Protein AF-A0A8T9C6F2-F1 (afdb_monomer_lite)

Secondary structure (DSSP, 8-state):
-------PPPPP-----HHHHHHHHHHHHHHHH--HHHHHHHIIIIITT-HHHHHHSPPHHHHHHHH--TTS--HHHHHHHHHHHHHHHHHHHHHHHHHHHHHHS-----------GGG-HHHHHHHHHHHHHHHHHHHHHHHHHHHHHHHSGGGHHHHHH-HHHHHHHHSTTHHHHHHHGGGGGGGGS-S-HHHHHHHHHHHHHHHHHHHHHHHHTTSSSPPTTSSSPPPTT-SGGGHHHHHHHHHHHHHHH-GGGS-HHHHHHHHHH-TTTSPPPPTTS-TTS----HHHHHHHHHHHHHTT--

Organism: NCBI:txid602035

InterPro domains:
  IPR026749 Transmembrane protein 135 [PTHR12459] (33-304)

Radius of gyration: 32.53 Å; chains: 1; bounding box: 60×69×130 Å

Sequence (306 aa):
MASTSDEGPKPPRDRISAKSTADPILRNALRYTISAKEYETLHKYIISRSKVLKRSAPTVSKVEKLVEKPGRDDYNASAVRASLRVFLATGAGLKAWGAISERFLGRDRVRGKRIPLWKSPNLRLSLSLSTILLLHRILFRFFTRLRAHLLTPEARPFRQRNKRTSKTLTSSLAPAVGASLAGFMLAVYPSDQLRVTISIYALSRAAEFAYNHAEDEGWIWGKEGSRWERPWWWGSWLLYPLTCGQLLHAFVFDRDCFPTTYGNFILKNSPEYIQHRPRDYPSTLSWPSTNEIVDNLAEMARLNYP

Foldseek 3Di:
DDDDDDDDDDPDDPDCDPVNVVCVVVLVCCLQAHDLVRVVVCCVPPCVPDPVSVVVDDDSVVNCCSNDDPPDDSQLSVLSNVLVCQLVVQLVVVVVVVVVCVVPVVPDPPVDDPDPPLPDLSNLVSNLVSQLSSQLSVQLVVLVVVLVVCPDPVVVVVCVVCVPVSVLSNDPCNSVVRSCVSNCSLPSRDPDPVSVVVVVVVVVVVVVVVVVVCVVVCNVAHDPVDPGHDDPPDDPVVVVVVVVVVQLCCVQPPVVPHDPVVVCVVLVVPCVVQPDDDPPDDPPDDDDDSSNVSPVVSVCVVVVPD

pLDDT: mean 82.1, std 13.39, range [38.53, 94.69]

Structure (mmCIF, N/CA/C/O backbone):
data_AF-A0A8T9C6F2-F1
#
_entry.id   AF-A0A8T9C6F2-F1
#
loop_
_atom_site.group_PDB
_atom_site.id
_atom_site.type_symbol
_atom_site.label_atom_id
_atom_site.label_alt_id
_atom_site.label_comp_id
_atom_site.label_asym_id
_atom_site.label_entity_id
_atom_site.label_seq_id
_atom_site.pdbx_PDB_ins_code
_atom_site.Cartn_x
_atom_site.Cartn_y
_atom_site.Cartn_z
_atom_site.occupancy
_atom_site.B_iso_or_equiv
_atom_site.auth_seq_id
_atom_site.auth_comp_id
_atom_site.auth_asym_id
_atom_site.auth_atom_id
_atom_site.pdbx_PDB_model_num
ATOM 1 N N . MET A 1 1 ? 17.007 -26.418 -81.604 1.00 43.28 1 MET A N 1
ATOM 2 C CA . MET A 1 1 ? 17.510 -26.792 -80.266 1.00 43.28 1 MET A CA 1
ATOM 3 C C . MET A 1 1 ? 16.580 -26.175 -79.239 1.00 43.28 1 MET A C 1
ATOM 5 O O . MET A 1 1 ? 16.535 -24.959 -79.141 1.00 43.28 1 MET A O 1
ATOM 9 N N . ALA A 1 2 ? 15.756 -26.998 -78.592 1.00 41.53 2 ALA A N 1
ATOM 10 C CA . ALA A 1 2 ? 14.803 -26.567 -77.575 1.00 41.53 2 ALA A CA 1
ATOM 11 C C . ALA A 1 2 ? 15.499 -26.561 -76.207 1.00 41.53 2 ALA A C 1
ATOM 13 O O . ALA A 1 2 ? 16.023 -27.594 -75.794 1.00 41.53 2 ALA A O 1
ATOM 14 N N . SER A 1 3 ? 15.533 -25.416 -75.526 1.00 38.53 3 SER A N 1
ATOM 15 C CA . SER A 1 3 ? 16.009 -25.301 -74.146 1.00 38.53 3 SER A CA 1
ATOM 16 C C . SER A 1 3 ? 14.823 -25.421 -73.192 1.00 38.53 3 SER A C 1
ATOM 18 O O . SER A 1 3 ? 13.990 -24.525 -73.073 1.00 38.53 3 SER A O 1
ATOM 20 N N . THR A 1 4 ? 14.733 -26.576 -72.542 1.00 41.47 4 THR A N 1
ATOM 21 C CA . THR A 1 4 ? 13.766 -26.886 -71.491 1.00 41.47 4 THR A CA 1
ATOM 22 C C . THR A 1 4 ? 14.077 -26.111 -70.213 1.00 41.47 4 THR A C 1
ATOM 24 O O . THR A 1 4 ? 15.201 -26.109 -69.718 1.00 41.47 4 THR A O 1
ATOM 27 N N . SER A 1 5 ? 13.035 -25.468 -69.702 1.00 44.97 5 SER A N 1
ATOM 28 C CA . SER A 1 5 ? 12.890 -24.833 -68.397 1.00 44.97 5 SER A CA 1
ATOM 29 C C . SER A 1 5 ? 13.102 -25.806 -67.234 1.00 44.97 5 SER A C 1
ATOM 31 O O . SER A 1 5 ? 12.448 -26.848 -67.204 1.00 44.97 5 SER A O 1
ATOM 33 N N . ASP A 1 6 ? 13.916 -25.421 -66.249 1.00 39.16 6 ASP A N 1
ATOM 34 C CA . ASP A 1 6 ? 14.026 -26.109 -64.957 1.00 39.16 6 ASP A CA 1
ATOM 35 C C . ASP A 1 6 ? 13.564 -25.153 -63.840 1.00 39.16 6 ASP A C 1
ATOM 37 O O . ASP A 1 6 ? 14.308 -24.297 -63.357 1.00 39.16 6 ASP A O 1
ATOM 41 N N . GLU A 1 7 ? 12.271 -25.218 -63.505 1.00 42.06 7 GLU A N 1
ATOM 42 C CA . GLU A 1 7 ? 11.674 -24.505 -62.370 1.00 42.06 7 GLU A CA 1
ATOM 43 C C . GLU A 1 7 ? 11.785 -25.426 -61.140 1.00 42.06 7 GLU A C 1
ATOM 45 O O . GLU A 1 7 ? 11.041 -26.396 -60.996 1.00 42.06 7 GLU A O 1
ATOM 50 N N . GLY A 1 8 ? 12.745 -25.139 -60.256 1.00 49.69 8 GLY A N 1
ATOM 51 C CA . GLY A 1 8 ? 12.947 -25.886 -59.011 1.00 49.69 8 GLY A CA 1
ATOM 52 C C . GLY A 1 8 ? 11.720 -25.862 -58.075 1.00 49.69 8 GLY A C 1
ATOM 53 O O . GLY A 1 8 ? 10.884 -24.953 -58.142 1.00 49.69 8 GLY A O 1
ATOM 54 N N . PRO A 1 9 ? 11.586 -26.849 -57.168 1.00 43.88 9 PRO A N 1
ATOM 55 C CA . PRO A 1 9 ? 10.359 -27.074 -56.416 1.00 43.88 9 PRO A CA 1
ATOM 56 C C . PRO A 1 9 ? 10.107 -25.949 -55.403 1.00 43.88 9 PRO A C 1
ATOM 58 O O . PRO A 1 9 ? 10.894 -25.712 -54.485 1.00 43.88 9 PRO A O 1
ATOM 61 N N . LYS A 1 10 ? 8.966 -25.264 -55.551 1.00 47.62 10 LYS A N 1
ATOM 62 C CA . LYS A 1 10 ? 8.472 -24.267 -54.589 1.00 47.62 10 LYS A CA 1
ATOM 63 C C . LYS A 1 10 ? 8.234 -24.935 -53.221 1.00 47.62 10 LYS A C 1
ATOM 65 O O . LYS A 1 10 ? 7.652 -26.021 -53.179 1.00 47.62 10 LYS A O 1
ATOM 70 N N . PRO A 1 11 ? 8.632 -24.301 -52.100 1.00 45.44 11 PRO A N 1
ATOM 71 C CA . PRO A 1 11 ? 8.442 -24.872 -50.771 1.00 45.44 11 PRO A CA 1
ATOM 72 C C . PRO A 1 11 ? 6.946 -25.061 -50.475 1.00 45.44 11 PRO A C 1
ATOM 74 O O . PRO A 1 11 ? 6.121 -24.255 -50.927 1.00 45.44 11 PRO A O 1
ATOM 77 N N . PRO A 1 12 ? 6.566 -26.107 -49.720 1.00 42.59 12 PRO A N 1
ATOM 78 C CA . PRO A 1 12 ? 5.167 -26.389 -49.456 1.00 42.59 12 PRO A CA 1
ATOM 79 C C . PRO A 1 12 ? 4.569 -25.238 -48.645 1.00 42.59 12 PRO A C 1
ATOM 81 O O . PRO A 1 12 ? 5.034 -24.897 -47.561 1.00 42.59 12 PRO A O 1
ATOM 84 N N . ARG A 1 13 ? 3.518 -24.620 -49.191 1.00 45.78 13 ARG A N 1
ATOM 85 C CA . ARG A 1 13 ? 2.668 -23.687 -48.451 1.00 45.78 13 ARG A CA 1
ATOM 86 C C . ARG A 1 13 ? 1.969 -24.472 -47.344 1.00 45.78 13 ARG A C 1
ATOM 88 O O . ARG A 1 13 ? 1.088 -25.281 -47.638 1.00 45.78 13 ARG A O 1
ATOM 95 N N . ASP A 1 14 ? 2.361 -24.223 -46.097 1.00 41.00 14 ASP A N 1
ATOM 96 C CA . ASP A 1 14 ? 1.706 -24.765 -44.907 1.00 41.00 14 ASP A CA 1
ATOM 97 C C . ASP A 1 14 ? 0.200 -24.480 -44.963 1.00 41.00 14 ASP A C 1
ATOM 99 O O . ASP A 1 14 ? -0.266 -23.349 -44.799 1.00 41.00 14 ASP A O 1
ATOM 103 N N . ARG A 1 15 ? -0.586 -25.527 -45.224 1.00 41.97 15 ARG A N 1
ATOM 104 C CA . ARG A 1 15 ? -2.044 -25.476 -45.138 1.00 41.97 15 ARG A CA 1
ATOM 105 C C . ARG A 1 15 ? -2.414 -25.378 -43.661 1.00 41.97 15 ARG A C 1
ATOM 107 O O . ARG A 1 15 ? -2.224 -26.323 -42.897 1.00 41.97 15 ARG A O 1
ATOM 114 N N . ILE A 1 16 ? -2.951 -24.229 -43.262 1.00 41.25 16 ILE A N 1
ATOM 115 C CA . ILE A 1 16 ? -3.435 -23.964 -41.904 1.00 41.25 16 ILE A CA 1
ATOM 116 C C . ILE A 1 16 ? -4.612 -24.912 -41.613 1.00 41.25 16 ILE A C 1
ATOM 118 O O . ILE A 1 16 ? -5.740 -24.687 -42.040 1.00 41.25 16 ILE A O 1
ATOM 122 N N . SER A 1 17 ? -4.336 -26.014 -40.914 1.00 40.75 17 SER A N 1
ATOM 123 C CA . SER A 1 17 ? -5.341 -26.956 -40.400 1.00 40.75 17 SER A CA 1
ATOM 124 C C . SER A 1 17 ? -6.066 -26.356 -39.187 1.00 40.75 17 SER A C 1
ATOM 126 O O . SER A 1 17 ? -5.452 -25.640 -38.406 1.00 40.75 17 SER A O 1
ATOM 128 N N . ALA A 1 18 ? -7.331 -26.695 -38.926 1.00 43.69 18 ALA A N 1
ATOM 129 C CA . ALA A 1 18 ? -8.055 -26.267 -37.715 1.00 43.69 18 ALA A CA 1
ATOM 130 C C . ALA A 1 18 ? -7.375 -26.696 -36.386 1.00 43.69 18 ALA A C 1
ATOM 132 O O . ALA A 1 18 ? -7.638 -26.140 -35.322 1.00 43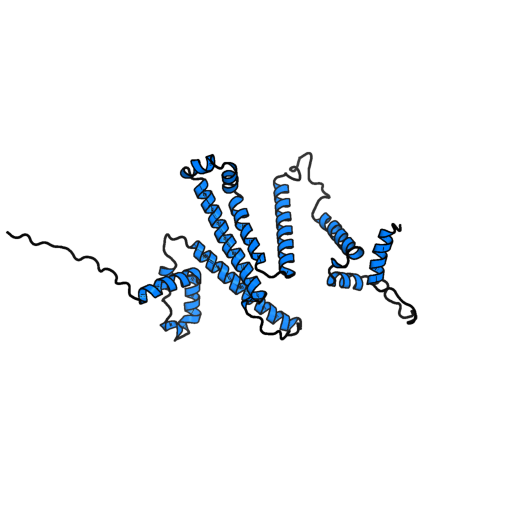.69 18 ALA A O 1
ATOM 133 N N . LYS A 1 19 ? -6.428 -27.646 -36.432 1.00 48.16 19 LYS A N 1
ATOM 134 C CA . LYS A 1 19 ? -5.538 -27.983 -35.303 1.00 48.16 19 LYS A CA 1
ATOM 135 C C . LYS A 1 19 ? -4.471 -26.900 -35.047 1.00 48.16 19 LYS A C 1
ATOM 137 O O . LYS A 1 19 ? -4.025 -26.726 -33.917 1.00 48.16 19 LYS A O 1
ATOM 142 N N . SER A 1 20 ? -4.100 -26.155 -36.089 1.00 51.66 20 SER A N 1
ATOM 143 C CA . SER A 1 20 ? -3.184 -25.009 -36.070 1.00 51.66 20 SER A CA 1
ATOM 144 C C . SER A 1 20 ? -3.828 -23.745 -35.497 1.00 51.66 20 SER A C 1
ATOM 146 O O . SER A 1 20 ? -3.094 -22.920 -34.975 1.00 51.66 20 SER A O 1
ATOM 148 N N . THR A 1 21 ? -5.161 -23.595 -35.504 1.00 46.16 21 THR A N 1
ATOM 149 C CA . THR A 1 21 ? -5.866 -22.450 -34.880 1.00 46.16 21 THR A CA 1
ATOM 150 C C . THR A 1 21 ? -6.145 -22.632 -33.384 1.00 46.16 21 THR A C 1
ATOM 152 O O . THR A 1 21 ? -6.229 -21.641 -32.659 1.00 46.16 21 THR A O 1
ATOM 155 N N . ALA A 1 22 ? -6.183 -23.871 -32.879 1.00 52.75 22 ALA A N 1
ATOM 156 C CA . ALA A 1 22 ? -6.179 -24.148 -31.437 1.00 52.75 22 ALA A CA 1
ATOM 157 C C . ALA A 1 22 ? -4.804 -23.873 -30.788 1.00 52.75 22 ALA A C 1
ATOM 159 O O . ALA A 1 22 ? -4.732 -23.457 -29.631 1.00 52.75 22 ALA A O 1
ATOM 160 N N . ASP A 1 23 ? -3.715 -24.043 -31.546 1.00 67.12 23 ASP A N 1
ATOM 161 C CA . ASP A 1 23 ? -2.338 -23.826 -31.085 1.00 67.12 23 ASP A CA 1
ATOM 162 C C . ASP A 1 23 ? -2.031 -22.362 -30.674 1.00 67.12 23 ASP A C 1
ATOM 164 O O . ASP A 1 23 ? -1.428 -22.180 -29.623 1.00 67.12 23 ASP A O 1
ATOM 168 N N . PRO A 1 24 ? -2.457 -21.282 -31.374 1.00 75.81 24 PRO A N 1
ATOM 169 C CA . PRO A 1 24 ? -2.182 -19.901 -30.967 1.00 75.81 24 PRO A CA 1
ATOM 170 C C . PRO A 1 24 ? -2.956 -19.477 -29.720 1.00 75.81 24 PRO A C 1
ATOM 172 O O . PRO A 1 24 ? -2.406 -18.746 -28.895 1.00 75.81 24 PRO A O 1
ATOM 175 N N . ILE A 1 25 ? -4.202 -19.930 -29.554 1.00 77.88 25 ILE A N 1
ATOM 176 C CA . ILE A 1 25 ? -5.000 -19.628 -28.358 1.00 77.88 25 ILE A CA 1
ATOM 177 C C . ILE A 1 25 ? -4.412 -20.369 -27.159 1.00 77.88 25 ILE A C 1
ATOM 179 O O . ILE A 1 25 ? -4.139 -19.741 -26.140 1.00 77.88 25 ILE A O 1
ATOM 183 N N . LEU A 1 26 ? -4.136 -21.670 -27.300 1.00 76.69 26 LEU A N 1
ATOM 184 C CA . LEU A 1 26 ? -3.488 -22.474 -26.264 1.00 76.69 26 LEU A CA 1
ATOM 185 C C . LEU A 1 26 ? -2.102 -21.920 -25.913 1.00 76.69 26 LEU A C 1
ATOM 187 O O . LEU A 1 26 ? -1.761 -21.797 -24.740 1.00 76.69 26 LEU A O 1
ATOM 191 N N . ARG A 1 27 ? -1.320 -21.523 -26.917 1.00 74.88 27 ARG A N 1
ATOM 192 C CA . ARG A 1 27 ? -0.013 -20.886 -26.742 1.00 74.88 27 ARG A CA 1
ATOM 193 C C . ARG A 1 27 ? -0.115 -19.585 -25.963 1.00 74.88 27 ARG A C 1
ATOM 195 O O . ARG A 1 27 ? 0.670 -19.370 -25.043 1.00 74.88 27 ARG A O 1
ATOM 202 N N . ASN A 1 28 ? -1.041 -18.705 -26.338 1.00 81.50 28 ASN A N 1
ATOM 203 C CA . ASN A 1 28 ? -1.231 -17.442 -25.636 1.00 81.50 28 ASN A CA 1
ATOM 204 C C . ASN A 1 28 ? -1.711 -17.701 -24.206 1.00 81.50 28 ASN A C 1
ATOM 206 O O . ASN A 1 28 ? -1.135 -17.143 -23.278 1.00 81.50 28 ASN A O 1
ATOM 210 N N . ALA A 1 29 ? -2.680 -18.597 -24.016 1.00 81.12 29 ALA A N 1
ATOM 211 C CA . ALA A 1 29 ? -3.153 -18.992 -22.697 1.00 81.12 29 ALA A CA 1
ATOM 212 C C . ALA A 1 29 ? -1.990 -19.470 -21.819 1.00 81.12 29 ALA A C 1
ATOM 214 O O . ALA A 1 29 ? -1.718 -18.849 -20.798 1.00 81.12 29 ALA A O 1
ATOM 215 N N . LEU A 1 30 ? -1.223 -20.468 -22.271 1.00 79.75 30 LEU A N 1
ATOM 216 C CA . LEU A 1 30 ? -0.068 -20.992 -21.538 1.00 79.75 30 LEU A CA 1
ATOM 217 C C . LEU A 1 30 ? 0.954 -19.899 -21.218 1.00 79.75 30 LEU A C 1
ATOM 219 O O . LEU A 1 30 ? 1.390 -19.799 -20.075 1.00 79.75 30 LEU A O 1
ATOM 223 N N . ARG A 1 31 ? 1.277 -19.029 -22.181 1.00 80.19 31 ARG A N 1
ATOM 224 C CA . ARG A 1 31 ? 2.230 -17.927 -21.985 1.00 80.19 31 ARG A CA 1
ATOM 225 C C . ARG A 1 31 ? 1.785 -16.943 -20.898 1.00 80.19 31 ARG A C 1
ATOM 227 O O . ARG A 1 31 ? 2.625 -16.441 -20.149 1.00 80.19 31 ARG A O 1
ATOM 234 N N . TYR A 1 32 ? 0.489 -16.643 -20.823 1.00 83.69 32 TYR A N 1
ATOM 235 C CA . TYR A 1 32 ? -0.058 -15.677 -19.868 1.00 83.69 32 TYR A CA 1
ATOM 236 C C . TYR A 1 32 ? -0.435 -16.295 -18.516 1.00 83.69 32 TYR A C 1
ATOM 238 O O . TYR A 1 32 ? -0.464 -15.566 -17.526 1.00 83.69 32 TYR A O 1
ATOM 246 N N . THR A 1 33 ? -0.674 -17.606 -18.430 1.00 83.31 33 THR A N 1
ATOM 247 C CA . THR A 1 33 ? -1.108 -18.255 -17.183 1.00 83.31 33 THR A CA 1
ATOM 248 C C . THR A 1 33 ? 0.011 -18.969 -16.431 1.00 83.31 33 THR A C 1
ATOM 250 O O . THR A 1 33 ? 0.003 -18.942 -15.204 1.00 83.31 33 THR A O 1
ATOM 253 N N . ILE A 1 34 ? 0.960 -19.617 -17.119 1.00 82.56 34 ILE A N 1
ATOM 254 C CA . ILE A 1 34 ? 1.917 -20.555 -16.502 1.00 82.56 34 ILE A CA 1
ATOM 255 C C . ILE A 1 34 ? 3.343 -20.300 -17.016 1.00 82.56 34 ILE A C 1
ATOM 257 O O . ILE A 1 34 ? 3.574 -20.067 -18.198 1.00 82.56 34 ILE A O 1
ATOM 261 N N . SER A 1 35 ? 4.334 -20.320 -16.122 1.00 82.75 35 SER A N 1
ATOM 262 C CA . SER A 1 35 ? 5.753 -20.287 -16.504 1.00 82.75 35 SER A CA 1
ATOM 263 C C . SER A 1 35 ? 6.249 -21.649 -16.997 1.00 82.75 35 SER A C 1
ATOM 265 O O . SER A 1 35 ? 5.774 -22.671 -16.518 1.00 82.75 35 SER A O 1
ATOM 267 N N . ALA A 1 36 ? 7.268 -21.691 -17.864 1.00 80.69 36 ALA A N 1
ATOM 268 C CA . ALA A 1 36 ? 7.854 -22.952 -18.342 1.00 80.69 36 ALA A CA 1
ATOM 269 C C . ALA A 1 36 ? 8.279 -23.877 -17.179 1.00 80.69 36 ALA A C 1
ATOM 271 O O . ALA A 1 36 ? 7.877 -25.037 -17.131 1.00 80.69 36 ALA A O 1
ATOM 272 N N . LYS A 1 37 ? 8.956 -23.317 -16.165 1.00 82.06 37 LYS A N 1
ATOM 273 C CA . LYS A 1 37 ? 9.354 -24.035 -14.937 1.00 82.06 37 LYS A CA 1
ATOM 274 C C . LYS A 1 37 ? 8.168 -24.537 -14.102 1.00 82.06 37 LYS A C 1
ATOM 276 O O . LYS A 1 37 ? 8.234 -25.591 -13.485 1.00 82.06 37 LYS A O 1
ATOM 281 N N . GLU A 1 38 ? 7.069 -23.784 -14.070 1.00 81.44 38 GLU A N 1
ATOM 282 C CA . GLU A 1 38 ? 5.852 -24.181 -13.345 1.00 81.44 38 GLU A CA 1
ATOM 283 C C . GLU A 1 38 ? 5.089 -25.272 -14.095 1.00 81.44 38 GLU A C 1
ATOM 285 O O . GLU A 1 38 ? 4.489 -26.151 -13.484 1.00 81.44 38 GLU A O 1
ATOM 290 N N . TYR A 1 39 ? 5.122 -25.235 -15.427 1.00 84.56 39 TYR A N 1
ATOM 291 C CA . TYR A 1 39 ? 4.566 -26.301 -16.241 1.00 84.56 39 TYR A CA 1
ATOM 292 C C . TYR A 1 39 ? 5.354 -27.596 -16.062 1.00 84.56 39 TYR A C 1
ATOM 294 O O . TYR A 1 39 ? 4.749 -28.655 -15.951 1.00 84.56 39 TYR A O 1
ATOM 302 N N . GLU A 1 40 ? 6.683 -27.525 -15.983 1.00 84.62 40 GLU A N 1
ATOM 303 C CA . GLU A 1 40 ? 7.535 -28.685 -15.721 1.00 84.62 40 GLU A CA 1
ATOM 304 C C . GLU A 1 40 ? 7.200 -29.345 -14.376 1.00 84.62 40 GLU A C 1
ATOM 306 O O . GLU A 1 40 ? 6.986 -30.558 -14.317 1.00 84.62 40 GLU A O 1
ATOM 311 N N . THR A 1 41 ? 7.074 -28.561 -13.301 1.00 86.06 41 THR A N 1
ATOM 312 C CA . THR A 1 41 ? 6.708 -29.098 -11.982 1.00 86.06 41 THR A CA 1
ATOM 313 C C . THR A 1 41 ? 5.289 -29.663 -11.977 1.00 86.06 41 THR A C 1
ATOM 315 O O . THR A 1 41 ? 5.074 -30.783 -11.507 1.00 86.06 41 THR A O 1
ATOM 318 N N . LEU A 1 42 ? 4.320 -28.961 -12.569 1.00 85.50 42 LEU A N 1
ATOM 319 C CA . LEU A 1 42 ? 2.947 -29.450 -12.719 1.00 85.50 42 LEU A CA 1
ATOM 320 C C . LEU A 1 42 ? 2.914 -30.747 -13.541 1.00 85.50 42 LEU A C 1
ATOM 322 O O . LEU A 1 42 ? 2.213 -31.700 -13.188 1.00 85.50 42 LEU A O 1
ATOM 326 N N . HIS A 1 43 ? 3.725 -30.826 -14.595 1.00 85.06 43 HIS A N 1
ATOM 327 C CA . HIS A 1 43 ? 3.841 -32.017 -15.417 1.00 85.06 43 HIS A CA 1
ATOM 328 C C . HIS A 1 43 ? 4.420 -33.189 -14.627 1.00 85.06 43 HIS A C 1
ATOM 330 O O . HIS A 1 43 ? 3.860 -34.285 -14.657 1.00 85.06 43 HIS A O 1
ATOM 336 N N . LYS A 1 44 ? 5.483 -32.942 -13.854 1.00 86.56 44 LYS A N 1
ATOM 337 C CA . LYS A 1 44 ? 6.158 -33.939 -13.018 1.00 86.56 44 LYS A CA 1
ATOM 338 C C . LYS A 1 44 ? 5.266 -34.492 -11.909 1.00 86.56 44 LYS A C 1
ATOM 340 O O . LYS A 1 44 ? 5.321 -35.695 -11.664 1.00 86.56 44 LYS A O 1
ATOM 345 N N . TYR A 1 45 ? 4.455 -33.660 -11.255 1.00 85.50 45 TYR A N 1
ATOM 346 C CA . TYR A 1 45 ? 3.680 -34.074 -10.077 1.00 85.50 45 TYR A CA 1
ATOM 347 C C . TYR A 1 45 ? 2.220 -34.444 -10.365 1.00 85.50 45 TYR A C 1
ATOM 349 O O . TYR A 1 45 ? 1.688 -35.327 -9.694 1.00 85.50 45 TYR A O 1
ATOM 357 N N . ILE A 1 46 ? 1.565 -33.804 -11.339 1.00 83.62 46 ILE A N 1
ATOM 358 C CA . ILE A 1 46 ? 0.111 -33.927 -11.556 1.00 83.62 46 ILE A CA 1
ATOM 359 C C . ILE A 1 46 ? -0.205 -34.617 -12.889 1.00 83.62 46 ILE A C 1
ATOM 361 O O . ILE A 1 46 ? -0.946 -35.605 -12.919 1.00 83.62 46 ILE A O 1
ATOM 365 N N . ILE A 1 47 ? 0.359 -34.133 -14.002 1.00 81.25 47 ILE A N 1
ATOM 366 C CA . ILE A 1 47 ? 0.047 -34.677 -15.340 1.00 81.25 47 ILE A CA 1
ATOM 367 C C . ILE A 1 47 ? 0.653 -36.075 -15.515 1.00 81.25 47 ILE A C 1
ATOM 369 O O . ILE A 1 47 ? 0.004 -36.957 -16.071 1.00 81.25 47 ILE A O 1
ATOM 373 N N . SER A 1 48 ? 1.861 -36.313 -15.000 1.00 79.56 48 SER A N 1
ATOM 374 C CA . SER A 1 48 ? 2.530 -37.620 -1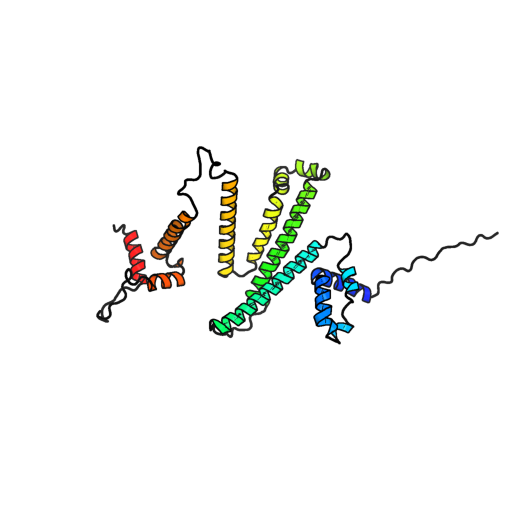5.071 1.00 79.56 48 SER A CA 1
ATOM 375 C C . SER A 1 48 ? 1.743 -38.729 -14.362 1.00 79.56 48 SER A C 1
ATOM 377 O O . SER A 1 48 ? 1.743 -39.873 -14.819 1.00 79.56 48 SER A O 1
ATOM 379 N N . ARG A 1 49 ? 1.045 -38.385 -13.270 1.00 81.00 49 ARG A N 1
ATOM 380 C CA . ARG A 1 49 ? 0.284 -39.315 -12.425 1.00 81.00 49 ARG A CA 1
ATOM 381 C C . ARG A 1 49 ? -1.121 -39.607 -12.951 1.00 81.00 49 ARG A C 1
ATOM 383 O O . ARG A 1 49 ? -1.741 -40.573 -12.519 1.00 81.00 49 ARG A O 1
ATOM 390 N N . SER A 1 50 ? -1.634 -38.807 -13.886 1.00 81.81 50 SER A N 1
ATOM 391 C CA . SER A 1 50 ? -3.008 -38.918 -14.379 1.00 81.81 50 SER A CA 1
ATOM 392 C C . SER A 1 50 ? -3.054 -39.400 -15.834 1.00 81.81 50 SER A C 1
ATOM 394 O O . SER A 1 50 ? -2.630 -38.719 -16.766 1.00 81.81 50 SER A O 1
ATOM 396 N N . LYS A 1 51 ? -3.634 -40.590 -16.060 1.00 73.50 51 LYS A N 1
ATOM 397 C CA . LYS A 1 51 ? -3.750 -41.195 -17.406 1.00 73.50 51 LYS A CA 1
ATOM 398 C C . LYS A 1 51 ? -4.581 -40.347 -18.381 1.00 73.50 51 LYS A C 1
ATOM 400 O O . LYS A 1 51 ? -4.314 -40.363 -19.578 1.00 73.50 51 LYS A O 1
ATOM 405 N N . VAL A 1 52 ? -5.567 -39.607 -17.870 1.00 77.00 52 VAL A N 1
ATOM 406 C CA . VAL A 1 52 ? -6.469 -38.755 -18.664 1.00 77.00 52 VAL A CA 1
ATOM 407 C C . VAL A 1 52 ? -5.767 -37.476 -19.124 1.00 77.00 52 VAL A C 1
ATOM 409 O O . VAL A 1 52 ? -5.791 -37.148 -20.306 1.00 77.00 52 VAL A O 1
ATOM 412 N N . LEU A 1 53 ? -5.078 -36.786 -18.213 1.00 73.12 53 LEU A N 1
ATOM 413 C CA . LEU A 1 53 ? -4.396 -35.523 -18.508 1.00 73.12 53 LEU A CA 1
ATOM 414 C C . LEU A 1 53 ? -3.156 -35.735 -19.386 1.00 73.12 53 LEU A C 1
ATOM 416 O O . LEU A 1 53 ? -2.884 -34.921 -20.265 1.00 73.12 53 LEU A O 1
ATOM 420 N N . LYS A 1 54 ? -2.456 -36.866 -19.223 1.00 74.31 54 LYS A N 1
ATOM 421 C CA . LYS A 1 54 ? -1.296 -37.239 -20.048 1.00 74.31 54 LYS A CA 1
ATOM 422 C C . LYS A 1 54 ? -1.618 -37.356 -21.545 1.00 74.31 54 LYS A C 1
ATOM 424 O O . LYS A 1 54 ? -0.734 -37.124 -22.361 1.00 74.31 54 LYS A O 1
ATOM 429 N N . ARG A 1 55 ? -2.859 -37.700 -21.920 1.00 73.25 55 ARG A N 1
ATOM 430 C CA . ARG A 1 55 ? -3.277 -37.844 -23.331 1.00 73.25 55 ARG A CA 1
ATOM 431 C C . ARG A 1 55 ? -3.503 -36.506 -24.040 1.00 73.25 55 ARG A C 1
ATOM 433 O O . ARG A 1 55 ? -3.329 -36.439 -25.251 1.00 73.25 55 ARG A O 1
ATOM 440 N N . SER A 1 56 ? -3.870 -35.463 -23.296 1.00 72.19 56 SER A N 1
ATOM 441 C CA . SER A 1 56 ? -4.265 -34.161 -23.857 1.00 72.19 56 SER A CA 1
ATOM 442 C C . SER A 1 56 ? -3.264 -33.037 -23.570 1.00 72.19 56 SER A C 1
ATOM 444 O O . SER A 1 56 ? -3.378 -31.958 -24.149 1.00 72.19 56 SER A O 1
ATOM 446 N N . ALA A 1 57 ? -2.294 -33.257 -22.679 1.00 77.88 57 ALA A N 1
ATOM 447 C CA . ALA A 1 57 ? -1.318 -32.245 -22.291 1.00 77.88 57 ALA A CA 1
ATOM 448 C C . ALA A 1 57 ? -0.124 -32.174 -23.268 1.00 77.88 57 ALA A C 1
ATOM 450 O O . ALA A 1 57 ? 0.430 -33.211 -23.640 1.00 77.88 57 ALA A O 1
ATOM 451 N N . PRO A 1 58 ? 0.329 -30.967 -23.659 1.00 80.06 58 PRO A N 1
ATOM 452 C CA . PRO A 1 58 ? 1.525 -30.803 -24.482 1.00 80.06 58 PRO A CA 1
ATOM 453 C C . PRO A 1 58 ? 2.806 -31.221 -23.737 1.00 80.06 58 PRO A C 1
ATOM 455 O O . PRO A 1 58 ? 2.918 -31.079 -22.520 1.00 80.06 58 PRO A O 1
ATOM 458 N N . THR A 1 59 ? 3.809 -31.713 -24.463 1.00 81.44 59 THR A N 1
ATOM 459 C CA . THR A 1 59 ? 5.119 -32.068 -23.889 1.00 81.44 59 THR A CA 1
ATOM 460 C C . THR A 1 59 ? 5.841 -30.834 -23.334 1.00 81.44 59 THR A C 1
ATOM 462 O O . THR A 1 59 ? 5.727 -29.748 -23.902 1.00 81.44 59 THR A O 1
ATOM 465 N N . VAL A 1 60 ? 6.622 -30.998 -22.258 1.00 81.62 60 VAL A N 1
ATOM 466 C CA . VAL A 1 60 ? 7.369 -29.908 -21.592 1.00 81.62 60 VAL A CA 1
ATOM 467 C C . VAL A 1 60 ? 8.253 -29.134 -22.575 1.00 81.62 60 VAL A C 1
ATOM 469 O O . VAL A 1 60 ? 8.152 -27.914 -22.648 1.00 81.62 60 VAL A O 1
ATOM 472 N N . SER A 1 61 ? 9.003 -29.834 -23.430 1.00 79.44 61 SER A N 1
ATOM 473 C CA . SER A 1 61 ? 9.856 -29.224 -24.463 1.00 79.44 61 SER A CA 1
ATOM 474 C C . SER A 1 61 ? 9.078 -28.425 -25.515 1.00 79.44 61 SER A C 1
ATOM 476 O O . SER A 1 61 ? 9.582 -27.441 -26.058 1.00 79.44 61 SER A O 1
ATOM 478 N N . LYS A 1 62 ? 7.827 -28.813 -25.806 1.00 79.38 62 LYS A N 1
ATOM 479 C CA . LYS A 1 62 ? 6.944 -28.045 -26.693 1.00 79.38 62 LYS A CA 1
ATOM 480 C C . LYS A 1 62 ? 6.511 -26.748 -26.008 1.00 79.38 62 LYS A C 1
ATOM 482 O O . LYS A 1 62 ? 6.502 -25.708 -26.653 1.00 79.38 62 LYS A O 1
ATOM 487 N N . VAL A 1 63 ? 6.192 -26.789 -24.713 1.00 78.50 63 VAL A N 1
ATOM 488 C CA . VAL A 1 63 ? 5.794 -25.600 -23.937 1.00 78.50 63 VAL A CA 1
ATOM 489 C C . VAL A 1 63 ? 6.963 -24.640 -23.735 1.00 78.50 63 VAL A C 1
ATOM 491 O O . VAL A 1 63 ? 6.788 -23.441 -23.930 1.00 78.50 63 VAL A O 1
ATOM 494 N N . GLU A 1 64 ? 8.155 -25.147 -23.435 1.00 80.94 64 GLU A N 1
ATOM 495 C CA . GLU A 1 64 ? 9.376 -24.348 -23.302 1.00 80.94 64 GLU A CA 1
ATOM 496 C C . GLU A 1 64 ? 9.662 -23.559 -24.586 1.00 80.94 64 GLU A C 1
ATOM 498 O O . GLU A 1 64 ? 9.705 -22.336 -24.549 1.00 80.94 64 GLU A O 1
ATOM 503 N N . LYS A 1 65 ? 9.659 -24.217 -25.754 1.00 77.69 65 LYS A N 1
ATOM 504 C CA . LYS A 1 65 ? 9.807 -23.549 -27.064 1.00 77.69 65 LYS A CA 1
ATOM 505 C C . LYS A 1 65 ? 8.675 -22.567 -27.400 1.00 77.69 65 LYS A C 1
ATOM 507 O O . LYS A 1 65 ? 8.850 -21.650 -28.205 1.00 77.69 65 LYS A O 1
ATOM 512 N N . LEU A 1 66 ? 7.476 -22.779 -26.855 1.00 73.75 66 LEU A N 1
ATOM 513 C CA . LEU A 1 66 ? 6.322 -21.907 -27.094 1.00 73.75 66 LEU A CA 1
ATOM 514 C C . LEU A 1 66 ? 6.366 -20.633 -26.242 1.00 73.75 66 LEU A C 1
ATOM 516 O O . LEU A 1 66 ? 5.929 -19.582 -26.736 1.00 73.75 66 LEU A O 1
ATOM 520 N N . VAL A 1 67 ? 6.870 -20.746 -25.008 1.00 72.56 67 VAL A N 1
ATOM 521 C CA . VAL A 1 67 ? 6.993 -19.676 -24.006 1.00 72.56 67 VAL A CA 1
ATOM 522 C C . VAL A 1 67 ? 8.295 -18.897 -24.201 1.00 72.56 67 VAL A C 1
ATOM 524 O O . VAL A 1 67 ? 8.254 -17.676 -24.325 1.00 72.56 67 VAL A O 1
ATOM 527 N N . GLU A 1 68 ? 9.429 -19.585 -24.320 1.00 69.19 68 GLU A N 1
ATOM 528 C CA . GLU A 1 68 ? 10.747 -19.002 -24.567 1.00 69.19 68 GLU A CA 1
ATOM 529 C C . GLU A 1 68 ? 10.947 -18.783 -26.068 1.00 69.19 68 GLU A C 1
ATOM 531 O O . GLU A 1 68 ? 11.576 -19.569 -26.772 1.00 69.19 68 GLU A O 1
ATOM 536 N N . LYS A 1 69 ? 10.371 -17.700 -26.599 1.00 66.69 69 LYS A N 1
ATOM 537 C CA . LYS A 1 69 ? 10.762 -17.202 -27.923 1.00 66.69 69 LYS A CA 1
ATOM 538 C C . LYS A 1 69 ? 11.924 -16.211 -27.743 1.00 66.69 69 LYS A C 1
ATOM 540 O O . LYS A 1 69 ? 11.671 -15.118 -27.225 1.00 66.69 69 LYS A O 1
ATOM 545 N N . PRO A 1 70 ? 13.160 -16.539 -28.168 1.00 54.84 70 PRO A N 1
ATOM 546 C CA . PRO A 1 70 ? 14.293 -15.630 -28.034 1.00 54.84 70 PRO A CA 1
ATOM 547 C C . PRO A 1 70 ? 13.998 -14.306 -28.756 1.00 54.84 70 PRO A C 1
ATOM 549 O O . PRO A 1 70 ? 13.511 -14.302 -29.886 1.00 54.84 70 PRO A O 1
ATOM 552 N N . GLY A 1 71 ? 14.234 -13.178 -28.079 1.00 60.28 71 GLY A N 1
ATOM 553 C CA . GLY A 1 71 ? 14.074 -11.829 -28.638 1.00 60.28 71 GLY A CA 1
ATOM 554 C C . GLY A 1 71 ? 12.699 -11.169 -28.461 1.00 60.28 71 GLY A C 1
ATOM 555 O O . GLY A 1 71 ? 12.564 -9.986 -28.771 1.00 60.28 71 GLY A O 1
ATOM 556 N N . ARG A 1 72 ? 11.673 -11.860 -27.932 1.00 65.19 72 ARG A N 1
ATOM 557 C CA . ARG A 1 72 ? 10.372 -11.231 -27.633 1.00 65.19 72 ARG A CA 1
ATOM 558 C C . ARG A 1 72 ? 10.249 -10.899 -26.150 1.00 65.19 72 ARG A C 1
ATOM 560 O O . ARG A 1 72 ? 10.361 -11.762 -25.292 1.00 65.19 72 ARG A O 1
ATOM 567 N N . ASP A 1 73 ? 9.946 -9.638 -25.866 1.00 69.50 73 ASP A N 1
ATOM 568 C CA . ASP A 1 73 ? 9.732 -9.130 -24.514 1.00 69.50 73 ASP A CA 1
ATOM 569 C C . ASP A 1 73 ? 8.590 -9.868 -23.782 1.00 69.50 73 ASP A C 1
ATOM 571 O O . ASP A 1 73 ? 7.416 -9.785 -24.160 1.00 69.50 73 ASP A O 1
ATOM 575 N N . ASP A 1 74 ? 8.953 -10.607 -22.733 1.00 79.19 74 ASP A N 1
ATOM 576 C CA . ASP A 1 74 ? 8.078 -11.533 -22.003 1.00 79.19 74 ASP A CA 1
ATOM 577 C C . ASP A 1 74 ? 7.492 -10.938 -20.712 1.00 79.19 74 ASP A C 1
ATOM 579 O O . ASP A 1 74 ? 6.804 -11.596 -19.930 1.00 79.19 74 ASP A O 1
ATOM 583 N N . TYR A 1 75 ? 7.726 -9.651 -20.487 1.00 83.88 75 TYR A N 1
ATOM 584 C CA . TYR A 1 75 ? 7.326 -8.966 -19.263 1.00 83.88 75 TYR A CA 1
ATOM 585 C C . TYR A 1 75 ? 5.824 -8.784 -19.103 1.00 83.88 75 TYR A C 1
ATOM 587 O O . TYR A 1 75 ? 5.321 -8.882 -17.993 1.00 83.88 75 TYR A O 1
ATOM 595 N N . ASN A 1 76 ? 5.084 -8.521 -20.185 1.00 86.75 76 ASN A N 1
ATOM 596 C CA . ASN A 1 76 ? 3.627 -8.412 -20.079 1.00 86.75 76 ASN A CA 1
ATOM 597 C C . ASN A 1 76 ? 3.042 -9.761 -19.648 1.00 86.75 76 ASN A C 1
ATOM 599 O O . ASN A 1 76 ? 2.173 -9.819 -18.785 1.00 86.75 76 ASN A O 1
ATOM 603 N N . ALA A 1 77 ? 3.587 -10.854 -20.185 1.00 86.56 77 ALA A N 1
ATOM 604 C CA . ALA A 1 77 ? 3.229 -12.198 -19.764 1.00 86.56 77 ALA A CA 1
ATOM 605 C C . ALA A 1 77 ? 3.644 -12.472 -18.309 1.00 86.56 77 ALA A C 1
ATOM 607 O O . ALA A 1 77 ? 2.878 -13.076 -17.564 1.00 86.56 77 ALA A O 1
ATOM 608 N N . SER A 1 78 ? 4.817 -12.006 -17.869 1.00 86.94 78 SER A N 1
ATOM 609 C CA . SER A 1 78 ? 5.258 -12.174 -16.478 1.00 86.94 78 SER A CA 1
ATOM 610 C C . SER A 1 78 ? 4.449 -11.330 -15.484 1.00 86.94 78 SER A C 1
ATOM 612 O O . SER A 1 78 ? 4.175 -11.798 -14.379 1.00 86.94 78 SER A O 1
ATOM 614 N N . ALA A 1 79 ? 4.015 -10.130 -15.876 1.00 89.62 79 ALA A N 1
ATOM 615 C CA . ALA A 1 79 ? 3.140 -9.267 -15.090 1.00 89.62 79 ALA A CA 1
ATOM 616 C C . ALA A 1 79 ? 1.757 -9.904 -14.905 1.00 89.62 79 ALA A C 1
ATOM 618 O O . ALA A 1 79 ? 1.274 -9.980 -13.776 1.00 89.62 79 ALA A O 1
ATOM 619 N N . VAL A 1 80 ? 1.169 -10.445 -15.979 1.00 90.44 80 VAL A N 1
ATOM 620 C CA . VAL A 1 80 ? -0.102 -11.183 -15.907 1.00 90.44 80 VAL A CA 1
ATOM 621 C C . VAL A 1 80 ? 0.040 -12.416 -15.013 1.00 90.44 80 VAL A C 1
ATOM 623 O O . VAL A 1 80 ? -0.740 -12.570 -14.074 1.00 90.44 80 VAL A O 1
ATOM 626 N N . ARG A 1 81 ? 1.090 -13.229 -15.194 1.00 90.75 81 ARG A N 1
ATOM 627 C CA . ARG A 1 81 ? 1.368 -14.391 -14.329 1.00 90.75 81 ARG A CA 1
ATOM 628 C C . ARG A 1 81 ? 1.498 -14.001 -12.854 1.00 90.75 81 ARG A C 1
ATOM 630 O O . ARG A 1 81 ? 0.894 -14.634 -11.995 1.00 90.75 81 ARG A O 1
ATOM 637 N N . ALA A 1 82 ? 2.245 -12.942 -12.544 1.00 90.25 82 ALA A N 1
ATOM 638 C CA . ALA A 1 82 ? 2.392 -12.459 -11.172 1.00 90.25 82 ALA A CA 1
ATOM 639 C C . ALA A 1 82 ? 1.059 -11.978 -10.575 1.00 90.25 82 ALA A C 1
ATOM 641 O O . ALA A 1 82 ? 0.744 -12.329 -9.441 1.00 90.25 82 ALA A O 1
ATOM 642 N N . SER A 1 83 ? 0.255 -11.239 -11.344 1.00 92.00 83 SER A N 1
ATOM 643 C CA . SER A 1 83 ? -1.067 -10.781 -10.899 1.00 92.00 83 SER A CA 1
ATOM 644 C C . SER A 1 83 ? -2.040 -11.938 -10.650 1.00 92.00 83 SER A C 1
ATOM 646 O O . SER A 1 83 ? -2.797 -11.898 -9.680 1.00 92.00 83 SER A O 1
ATOM 648 N N . LEU A 1 84 ? -1.974 -12.999 -11.463 1.00 91.38 84 LEU A N 1
ATOM 649 C CA . LEU A 1 84 ? -2.775 -14.207 -11.285 1.00 91.38 84 LEU A CA 1
ATOM 650 C C . LEU A 1 84 ? -2.354 -14.967 -10.023 1.00 91.38 84 LEU A C 1
ATOM 652 O O . LEU A 1 84 ? -3.209 -15.399 -9.256 1.00 91.38 84 LEU A O 1
ATOM 656 N N . ARG A 1 85 ? -1.045 -15.081 -9.760 1.00 91.50 85 ARG A N 1
ATOM 657 C CA . ARG A 1 85 ? -0.542 -15.687 -8.517 1.00 91.50 85 ARG A CA 1
ATOM 658 C C . ARG A 1 85 ? -0.999 -14.915 -7.291 1.00 91.50 85 ARG A C 1
ATOM 660 O O . ARG A 1 85 ? -1.432 -15.543 -6.338 1.00 91.50 85 ARG A O 1
ATOM 667 N N . VAL A 1 86 ? -0.950 -13.583 -7.322 1.00 92.44 86 VAL A N 1
ATOM 668 C CA . VAL A 1 86 ? -1.434 -12.761 -6.203 1.00 92.44 86 VAL A CA 1
ATOM 669 C C . VAL A 1 86 ? -2.934 -12.941 -6.017 1.00 92.44 86 VAL A C 1
ATOM 671 O O . VAL A 1 86 ? -3.371 -13.180 -4.900 1.00 92.44 86 VAL A O 1
ATOM 674 N N . PHE A 1 87 ? -3.713 -12.937 -7.100 1.00 91.69 87 PHE A N 1
ATOM 675 C CA . PHE A 1 87 ? -5.149 -13.208 -7.029 1.00 91.69 87 PHE A CA 1
ATOM 676 C C . PHE A 1 87 ? -5.449 -14.553 -6.348 1.00 91.69 87 PHE A C 1
ATOM 678 O O . PHE A 1 87 ? -6.262 -14.621 -5.426 1.00 91.69 87 PHE A O 1
ATOM 685 N N . LEU A 1 88 ? -4.769 -15.620 -6.777 1.00 92.25 88 LEU A N 1
ATOM 686 C CA . 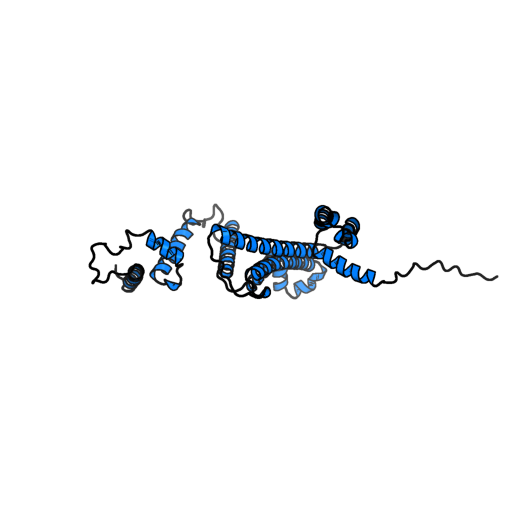LEU A 1 88 ? -4.956 -16.962 -6.227 1.00 92.25 88 LEU A CA 1
ATOM 687 C C . LEU A 1 88 ? -4.441 -17.074 -4.786 1.00 92.25 88 LEU A C 1
ATOM 689 O O . LEU A 1 88 ? -5.125 -17.656 -3.948 1.00 92.25 88 LEU A O 1
ATOM 693 N N . ALA A 1 89 ? -3.275 -16.500 -4.483 1.00 92.12 89 ALA A N 1
ATOM 694 C CA . ALA A 1 89 ? -2.665 -16.530 -3.157 1.00 92.12 89 ALA A CA 1
ATOM 695 C C . ALA A 1 89 ? -3.502 -15.756 -2.133 1.00 92.12 89 ALA A C 1
ATOM 697 O O . ALA A 1 89 ? -3.806 -16.287 -1.068 1.00 92.12 89 ALA A O 1
ATOM 698 N N . THR A 1 90 ? -3.942 -14.540 -2.467 1.00 89.81 90 THR A N 1
ATOM 699 C CA . THR A 1 90 ? -4.829 -13.745 -1.610 1.00 89.81 90 THR A CA 1
ATOM 700 C C . THR A 1 90 ? -6.183 -14.432 -1.441 1.00 89.81 90 THR A C 1
ATOM 702 O O . THR A 1 90 ? -6.677 -14.539 -0.320 1.00 89.81 90 THR A O 1
ATOM 705 N N . GLY A 1 91 ? -6.762 -14.974 -2.517 1.00 88.06 91 GLY A N 1
ATOM 706 C CA . GLY A 1 91 ? -8.034 -15.692 -2.448 1.00 88.06 91 GLY A CA 1
ATOM 707 C C . GLY A 1 91 ? -7.965 -16.946 -1.569 1.00 88.06 91 GLY A C 1
ATOM 708 O O . GLY A 1 91 ? -8.867 -17.189 -0.765 1.00 88.06 91 GLY A O 1
ATOM 709 N N . ALA A 1 92 ? -6.886 -17.725 -1.686 1.00 89.50 92 ALA A N 1
ATOM 710 C CA . ALA A 1 92 ? -6.635 -18.890 -0.841 1.00 89.50 92 ALA A CA 1
ATOM 711 C C . ALA A 1 92 ? -6.372 -18.487 0.617 1.00 89.50 92 ALA A C 1
ATOM 713 O O . ALA A 1 92 ? -6.958 -19.079 1.521 1.00 89.50 92 ALA A O 1
ATOM 714 N N . GLY A 1 93 ? -5.564 -17.446 0.842 1.00 89.38 93 GLY A N 1
ATOM 715 C CA . GLY A 1 93 ? -5.255 -16.916 2.169 1.00 89.38 93 GLY A CA 1
ATOM 716 C C . GLY A 1 93 ? -6.498 -16.434 2.915 1.00 89.38 93 GLY A C 1
ATOM 717 O O . GLY A 1 93 ? -6.697 -16.800 4.067 1.00 89.38 93 GLY A O 1
ATOM 718 N N . LEU A 1 94 ? -7.394 -15.704 2.246 1.00 86.50 94 LEU A N 1
ATOM 719 C CA . LEU A 1 94 ? -8.653 -15.248 2.847 1.00 86.50 94 LEU A CA 1
ATOM 720 C C . LEU A 1 94 ? -9.600 -16.408 3.181 1.00 86.50 94 LEU A C 1
ATOM 722 O O . LEU A 1 94 ? -10.273 -16.374 4.210 1.00 86.50 94 LEU A O 1
ATOM 726 N N . LYS A 1 95 ? -9.653 -17.453 2.344 1.00 86.50 95 LYS A N 1
ATOM 727 C CA . LYS A 1 95 ? -10.433 -18.663 2.654 1.00 86.50 95 LYS A CA 1
ATOM 728 C C . LYS A 1 95 ? -9.841 -19.442 3.827 1.00 86.50 95 LYS A C 1
ATOM 730 O O . LYS A 1 95 ? -10.596 -19.893 4.684 1.00 86.50 95 LYS A O 1
ATOM 735 N N . ALA A 1 96 ? -8.517 -19.580 3.874 1.00 88.00 96 ALA A N 1
ATOM 736 C CA . ALA A 1 96 ? -7.820 -20.211 4.988 1.00 88.00 96 ALA A CA 1
ATOM 737 C C . ALA A 1 96 ? -8.043 -19.426 6.289 1.00 88.00 96 ALA A C 1
ATOM 739 O O . ALA A 1 96 ? -8.374 -20.022 7.307 1.00 88.00 96 ALA A O 1
ATOM 740 N N . TRP A 1 97 ? -7.962 -18.094 6.237 1.00 85.06 97 TRP A N 1
ATOM 741 C CA . TRP A 1 97 ? -8.258 -17.217 7.370 1.00 85.06 97 TRP A CA 1
ATOM 742 C C . TRP A 1 97 ? -9.700 -17.370 7.864 1.00 85.06 97 TRP A C 1
ATOM 744 O O . TRP A 1 97 ? -9.934 -17.477 9.066 1.00 85.06 97 TRP A O 1
ATOM 754 N N . GLY A 1 98 ? -10.666 -17.461 6.944 1.00 83.19 98 GLY A N 1
ATOM 755 C CA . GLY A 1 98 ? -12.053 -17.793 7.277 1.00 83.19 98 GLY A CA 1
ATOM 756 C C . GLY A 1 98 ? -12.152 -19.112 8.046 1.00 83.19 98 GLY A C 1
ATOM 757 O O . GLY A 1 98 ? -12.635 -19.128 9.170 1.00 83.19 98 GLY A O 1
ATOM 758 N N . ALA A 1 99 ? -11.587 -20.193 7.505 1.00 83.75 99 ALA A N 1
ATOM 759 C CA . ALA A 1 99 ? -11.619 -21.511 8.143 1.00 83.75 99 ALA A CA 1
ATOM 760 C C . ALA A 1 99 ? -10.909 -21.556 9.513 1.00 83.75 99 ALA A C 1
ATOM 762 O O . ALA A 1 99 ? -11.378 -22.225 10.432 1.00 83.75 99 ALA A O 1
ATOM 763 N N . ILE A 1 100 ? -9.784 -20.848 9.666 1.00 86.81 100 ILE A N 1
ATOM 764 C CA . ILE 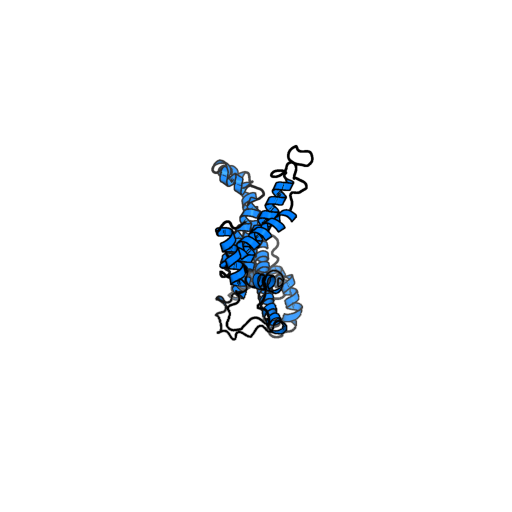A 1 100 ? -9.042 -20.762 10.933 1.00 86.81 100 ILE A CA 1
ATOM 765 C C . ILE A 1 100 ? -9.844 -19.964 11.961 1.00 86.81 100 ILE A C 1
ATOM 767 O O . ILE A 1 100 ? -10.002 -20.417 13.091 1.00 86.81 100 ILE A O 1
ATOM 771 N N . SER A 1 101 ? -10.379 -18.803 11.578 1.00 80.25 101 SER A N 1
ATOM 772 C CA . SER A 1 101 ? -11.158 -17.956 12.487 1.00 80.25 101 SER A CA 1
ATOM 773 C C . SER A 1 101 ? -12.476 -18.604 12.920 1.00 80.25 101 SER A C 1
ATOM 775 O O . SER A 1 101 ? -12.855 -18.472 14.080 1.00 80.25 101 SER A O 1
ATOM 777 N N . GLU A 1 102 ? -13.124 -19.379 12.047 1.00 82.69 102 GLU A N 1
ATOM 778 C CA . GLU A 1 102 ? -14.273 -20.219 12.408 1.00 82.69 102 GLU A CA 1
ATOM 779 C C . GLU A 1 102 ? -13.891 -21.293 13.436 1.00 82.69 102 GLU A C 1
ATOM 781 O O . GLU A 1 102 ? -14.650 -21.568 14.361 1.00 82.69 102 GLU A O 1
ATOM 786 N N . ARG A 1 103 ? -12.702 -21.895 13.301 1.00 82.19 103 ARG A N 1
ATOM 787 C CA . ARG A 1 103 ? -12.258 -22.992 14.172 1.00 82.19 103 ARG A CA 1
ATOM 788 C C . ARG A 1 103 ? -11.715 -22.525 15.524 1.00 82.19 103 ARG A C 1
ATOM 790 O O . ARG A 1 103 ? -11.874 -23.247 16.501 1.00 82.19 103 ARG A O 1
ATOM 797 N N . PHE A 1 104 ? -11.062 -21.365 15.575 1.00 80.88 104 PHE A N 1
ATOM 798 C CA . PHE A 1 104 ? -10.352 -20.885 16.768 1.00 80.88 104 PHE A CA 1
ATOM 799 C C . PHE A 1 104 ? -11.030 -19.718 17.486 1.00 80.88 104 PHE A C 1
ATOM 801 O O . PHE A 1 104 ? -10.926 -19.637 18.703 1.00 80.88 104 PHE A O 1
ATOM 808 N N . LEU A 1 105 ? -11.708 -18.812 16.773 1.00 75.94 105 LEU A N 1
ATOM 809 C CA . LEU A 1 105 ? -12.327 -17.628 17.385 1.00 75.94 105 LEU A CA 1
ATOM 810 C C . LEU A 1 105 ? -13.825 -17.814 17.667 1.00 75.94 105 LEU A C 1
ATOM 812 O O . LEU A 1 105 ? -14.482 -16.859 18.070 1.00 75.94 105 LEU A O 1
ATOM 816 N N . GLY A 1 106 ? -14.378 -19.011 17.432 1.00 61.94 106 GLY A N 1
ATOM 817 C CA . GLY A 1 106 ? -15.798 -19.296 17.665 1.00 61.94 106 GLY A CA 1
ATOM 818 C C . GLY A 1 106 ? -16.728 -18.364 16.888 1.00 61.94 106 GLY A C 1
ATOM 819 O O . GLY A 1 106 ? -17.859 -18.134 17.303 1.00 61.94 106 GLY A O 1
ATOM 820 N N . ARG A 1 107 ? -16.245 -17.776 15.784 1.00 61.38 107 ARG A N 1
ATOM 821 C CA . ARG A 1 107 ? -17.046 -16.863 14.975 1.00 61.38 107 ARG A CA 1
ATOM 822 C C . ARG A 1 107 ? -18.179 -17.682 14.375 1.00 61.38 107 ARG A C 1
ATOM 824 O O . ARG A 1 107 ? -17.914 -18.590 13.587 1.00 61.38 107 ARG A O 1
ATOM 831 N N . ASP A 1 108 ? -19.410 -17.380 14.784 1.00 52.25 108 ASP A N 1
ATOM 832 C CA . ASP A 1 108 ? -20.588 -18.110 14.331 1.00 52.25 108 ASP A CA 1
ATOM 833 C C . ASP A 1 108 ? -20.570 -18.248 12.812 1.00 52.25 108 ASP A C 1
ATOM 835 O O . ASP A 1 108 ? -20.303 -17.282 12.084 1.00 52.25 108 ASP A O 1
ATOM 839 N N . ARG A 1 109 ? -20.893 -19.455 12.326 1.00 50.91 109 ARG A N 1
ATOM 840 C CA . ARG A 1 109 ? -21.280 -19.649 10.929 1.00 50.91 109 ARG A CA 1
ATOM 841 C C . ARG A 1 109 ? -22.513 -18.791 10.710 1.00 50.91 109 ARG A C 1
ATOM 843 O O . ARG A 1 109 ? -23.638 -19.265 10.857 1.00 50.91 109 ARG A O 1
ATOM 850 N N . VAL A 1 110 ? -22.316 -17.537 10.315 1.00 53.25 110 VAL A N 1
ATOM 851 C CA . VAL A 1 110 ? -23.376 -16.747 9.712 1.00 53.25 110 VAL A CA 1
ATOM 852 C C . VAL A 1 110 ? -23.716 -17.514 8.447 1.00 53.25 110 VAL A C 1
ATOM 854 O O . VAL A 1 110 ? -23.020 -17.433 7.435 1.00 53.25 110 VAL A O 1
ATOM 857 N N . ARG A 1 111 ? -24.747 -18.355 8.549 1.00 47.44 111 ARG A N 1
ATOM 858 C CA . ARG A 1 111 ? -25.326 -19.181 7.491 1.00 47.44 111 ARG A CA 1
ATOM 859 C C . ARG A 1 111 ? -26.036 -18.230 6.525 1.00 47.44 111 ARG A C 1
ATOM 861 O O . ARG A 1 111 ? -27.250 -18.239 6.376 1.00 47.44 111 ARG A O 1
ATOM 868 N N . GLY A 1 112 ? -25.264 -17.315 5.950 1.00 51.84 112 GLY A N 1
ATOM 869 C CA . GLY A 1 112 ? -25.722 -16.249 5.089 1.00 51.84 112 GLY A CA 1
ATOM 870 C C . GLY A 1 112 ? -26.127 -16.828 3.745 1.00 51.84 112 GLY A C 1
ATOM 871 O O . GLY A 1 112 ? -25.455 -17.711 3.204 1.00 51.84 112 GLY A O 1
ATOM 872 N N . LYS A 1 113 ? -27.245 -16.323 3.216 1.00 54.56 113 LYS A N 1
ATOM 873 C CA . LYS A 1 113 ? -27.727 -16.560 1.848 1.00 54.56 113 LYS A CA 1
ATOM 874 C C . LYS A 1 113 ? -26.545 -16.592 0.876 1.00 54.56 113 LYS A C 1
ATOM 876 O O . LYS A 1 113 ? -25.666 -15.745 0.982 1.00 54.56 113 LYS A O 1
ATOM 881 N N . ARG A 1 114 ? -26.528 -17.541 -0.072 1.00 58.16 114 ARG A N 1
ATOM 882 C CA . ARG A 1 114 ? -25.480 -17.650 -1.105 1.00 58.16 114 ARG A CA 1
ATOM 883 C C . ARG A 1 114 ? -25.329 -16.306 -1.826 1.00 58.16 114 ARG A C 1
ATOM 885 O O . ARG A 1 114 ? -26.097 -15.993 -2.731 1.00 58.16 114 ARG A O 1
ATOM 892 N N . ILE A 1 115 ? -24.355 -15.503 -1.406 1.00 67.94 115 ILE A N 1
ATOM 893 C CA . ILE A 1 115 ? -24.021 -14.252 -2.078 1.00 67.94 115 ILE A CA 1
ATOM 894 C C . ILE A 1 115 ? -23.419 -14.654 -3.431 1.00 67.94 115 ILE A C 1
ATOM 896 O O . ILE A 1 115 ? -22.555 -15.537 -3.468 1.00 67.94 115 ILE A O 1
ATOM 900 N N . PRO A 1 116 ? -23.859 -14.060 -4.555 1.00 78.06 116 PRO A N 1
ATOM 901 C CA . PRO A 1 116 ? -23.258 -14.351 -5.849 1.00 78.06 116 PRO A CA 1
ATOM 902 C C . PRO A 1 116 ? -21.756 -14.054 -5.797 1.00 78.06 116 PRO A C 1
ATOM 904 O O . PRO A 1 116 ? -21.335 -13.063 -5.204 1.00 78.06 116 PRO A O 1
ATOM 907 N N . LEU A 1 117 ? -20.945 -14.902 -6.434 1.00 68.50 117 LEU A N 1
ATOM 908 C CA . LEU A 1 117 ? -19.476 -14.880 -6.332 1.00 68.50 117 LEU A CA 1
ATOM 909 C C . LEU A 1 117 ? -18.868 -13.484 -6.593 1.00 68.50 117 LEU A C 1
ATOM 911 O O . LEU A 1 117 ? -17.951 -13.063 -5.890 1.00 68.50 117 LEU A O 1
ATOM 915 N N . TRP A 1 118 ? -19.449 -12.727 -7.525 1.00 70.06 118 TRP A N 1
ATOM 916 C CA . TRP A 1 118 ? -19.069 -11.361 -7.919 1.00 70.06 118 TRP A CA 1
ATOM 917 C C . TRP A 1 118 ? -19.350 -10.283 -6.852 1.00 70.06 118 TRP A C 1
ATOM 919 O O . TRP A 1 118 ? -18.784 -9.187 -6.882 1.00 70.06 118 TRP A O 1
ATOM 929 N N . LYS A 1 119 ? -20.239 -10.572 -5.897 1.00 76.00 119 LYS A N 1
ATOM 930 C CA . LYS A 1 119 ? -20.534 -9.715 -4.739 1.00 76.00 119 LYS A CA 1
ATOM 931 C C . LYS A 1 119 ? -19.754 -10.126 -3.488 1.00 76.00 119 LYS A C 1
ATOM 933 O O . LYS A 1 119 ? -19.902 -9.473 -2.463 1.00 76.00 119 LYS A O 1
ATOM 938 N N . SER A 1 120 ? -18.920 -11.167 -3.550 1.00 81.25 120 SER A N 1
ATOM 939 C CA . SER A 1 120 ? -18.131 -11.568 -2.385 1.00 81.25 120 SER A CA 1
ATOM 940 C C . SER A 1 120 ? -16.987 -10.569 -2.114 1.00 81.25 120 SER A C 1
ATOM 942 O O . SER A 1 120 ? -16.214 -10.261 -3.029 1.00 81.25 120 SER A O 1
ATOM 944 N N . PRO A 1 121 ? -16.846 -10.058 -0.876 1.00 79.62 121 PRO A N 1
ATOM 945 C CA . PRO A 1 121 ? -15.815 -9.072 -0.536 1.00 79.62 121 PRO A CA 1
ATOM 946 C C . PRO A 1 121 ? -14.404 -9.649 -0.700 1.00 79.62 121 PRO A C 1
ATOM 948 O O . PRO A 1 121 ? -13.519 -8.978 -1.221 1.00 79.62 121 PRO A O 1
ATOM 951 N N . ASN A 1 122 ? -14.214 -10.934 -0.384 1.00 83.31 122 ASN A N 1
ATOM 952 C CA . ASN A 1 122 ? -12.925 -11.619 -0.521 1.00 83.31 122 ASN A CA 1
ATOM 953 C C . ASN A 1 122 ? -12.446 -11.712 -1.978 1.00 83.31 122 ASN A C 1
ATOM 955 O O . ASN A 1 122 ? -11.258 -11.531 -2.259 1.00 83.31 122 ASN A O 1
ATOM 959 N N . LEU A 1 123 ? -13.362 -11.975 -2.920 1.00 86.50 123 LEU A N 1
ATOM 960 C CA . LEU A 1 123 ? -13.033 -11.995 -4.346 1.00 86.50 123 LEU A CA 1
ATOM 961 C C . LEU A 1 123 ? -12.712 -10.589 -4.846 1.00 86.50 123 LEU A C 1
ATOM 963 O O . LEU A 1 123 ? -11.761 -10.428 -5.602 1.00 86.50 123 LEU A O 1
ATOM 967 N N . ARG A 1 124 ? -13.452 -9.574 -4.387 1.00 86.44 124 ARG A N 1
ATOM 968 C CA . ARG A 1 124 ? -13.186 -8.171 -4.735 1.00 86.44 124 ARG A CA 1
ATOM 969 C C . ARG A 1 124 ? -11.845 -7.683 -4.197 1.00 86.44 124 ARG A C 1
ATOM 971 O O . ARG A 1 124 ? -11.153 -6.991 -4.928 1.00 86.44 124 ARG A O 1
ATOM 978 N N . LEU A 1 125 ? -11.454 -8.086 -2.986 1.00 87.75 125 LEU A N 1
ATOM 979 C CA . LEU A 1 125 ? -10.147 -7.763 -2.399 1.00 87.75 125 LEU A CA 1
ATOM 980 C C . LEU A 1 125 ? -9.016 -8.412 -3.197 1.00 87.75 125 LEU A C 1
ATOM 982 O O . LEU A 1 125 ? -8.061 -7.757 -3.608 1.00 87.75 125 LEU A O 1
ATOM 986 N N . SER A 1 126 ? -9.145 -9.712 -3.461 1.00 89.12 126 SER A N 1
ATOM 987 C CA . SER A 1 126 ? -8.151 -10.449 -4.247 1.00 89.12 126 SER A CA 1
ATOM 988 C C . SER A 1 126 ? -8.024 -9.863 -5.654 1.00 89.12 126 SER A C 1
ATOM 990 O O . SER A 1 126 ? -6.917 -9.715 -6.173 1.00 89.12 126 SER A O 1
ATOM 992 N N . LEU A 1 127 ? -9.156 -9.479 -6.255 1.00 90.88 127 LEU A N 1
ATOM 993 C CA . LEU A 1 127 ? -9.205 -8.813 -7.549 1.00 90.88 127 LEU A CA 1
ATOM 994 C C . LEU A 1 127 ? -8.546 -7.433 -7.494 1.00 90.88 127 LEU A C 1
ATOM 996 O O . LEU A 1 127 ? -7.720 -7.155 -8.353 1.00 90.88 127 LEU A O 1
ATOM 1000 N N . SER A 1 128 ? -8.845 -6.601 -6.491 1.00 92.00 128 SER A N 1
ATOM 1001 C CA . SER A 1 128 ? -8.260 -5.262 -6.371 1.00 92.00 128 SER A CA 1
ATOM 1002 C C . SER A 1 128 ? -6.745 -5.318 -6.181 1.00 92.00 128 SER A C 1
ATOM 1004 O O . SER A 1 128 ? -6.023 -4.591 -6.849 1.00 92.00 128 SER A O 1
ATOM 1006 N N . LEU A 1 129 ? -6.221 -6.210 -5.332 1.00 90.25 129 LEU A N 1
ATOM 1007 C CA . LEU A 1 129 ? -4.767 -6.342 -5.154 1.00 90.25 129 LEU A CA 1
ATOM 1008 C C . LEU A 1 129 ? -4.073 -6.847 -6.426 1.00 90.25 129 LEU A C 1
ATOM 1010 O O . LEU A 1 129 ? -3.010 -6.351 -6.803 1.00 90.25 129 LEU A O 1
ATOM 1014 N N . SER A 1 130 ? -4.689 -7.809 -7.114 1.00 93.56 130 SER A N 1
ATOM 1015 C CA . SER A 1 130 ? -4.193 -8.325 -8.390 1.00 93.56 130 SER A CA 1
ATOM 1016 C C . SER A 1 130 ? -4.144 -7.241 -9.471 1.00 93.56 130 SER A C 1
ATOM 1018 O O . SER A 1 130 ? -3.120 -7.089 -10.146 1.00 93.56 130 SER A O 1
ATOM 1020 N N . THR A 1 131 ? -5.211 -6.448 -9.608 1.00 92.94 131 THR A N 1
ATOM 1021 C CA . THR A 1 131 ? -5.282 -5.365 -10.596 1.00 92.94 131 THR A CA 1
ATOM 1022 C C . THR A 1 131 ? -4.326 -4.226 -10.264 1.00 92.94 131 THR A C 1
ATOM 1024 O O . THR A 1 131 ? -3.691 -3.715 -11.186 1.00 92.94 131 THR A O 1
ATOM 1027 N N . ILE A 1 132 ? -4.141 -3.884 -8.981 1.00 93.81 132 ILE A N 1
ATOM 1028 C CA . ILE A 1 132 ? -3.115 -2.924 -8.537 1.00 93.81 132 ILE A CA 1
ATOM 1029 C C . ILE A 1 132 ? -1.736 -3.376 -9.024 1.00 93.81 132 ILE A C 1
ATOM 1031 O O . ILE A 1 132 ? -1.040 -2.609 -9.684 1.00 93.81 132 ILE A O 1
ATOM 1035 N N . LEU A 1 133 ? -1.335 -4.624 -8.764 1.00 93.38 133 LEU A N 1
ATOM 1036 C CA . LEU A 1 133 ? -0.012 -5.111 -9.174 1.00 93.38 133 LEU A CA 1
ATOM 1037 C C . LEU A 1 133 ? 0.157 -5.175 -10.694 1.00 93.38 133 LEU A C 1
ATOM 1039 O O . LEU A 1 133 ? 1.219 -4.820 -11.213 1.00 93.38 133 LEU A O 1
ATOM 1043 N N . LEU A 1 134 ? -0.874 -5.628 -11.411 1.00 93.81 134 LEU A N 1
ATOM 1044 C CA . LEU A 1 134 ? -0.857 -5.692 -12.871 1.00 93.81 134 LEU A CA 1
ATOM 1045 C C . LEU A 1 134 ? -0.675 -4.297 -13.472 1.00 93.81 134 LEU A C 1
ATOM 1047 O O . LEU A 1 134 ? 0.234 -4.088 -14.279 1.00 93.81 134 LEU A O 1
ATOM 1051 N N . LEU A 1 135 ? -1.502 -3.337 -13.053 1.00 93.69 135 LEU A N 1
ATOM 1052 C CA . LEU A 1 135 ? -1.438 -1.971 -13.556 1.00 93.69 135 LEU A CA 1
ATOM 1053 C C . LEU A 1 135 ? -0.153 -1.282 -13.132 1.00 93.69 135 LEU A C 1
ATOM 1055 O O . LEU A 1 135 ? 0.454 -0.626 -13.966 1.00 93.69 135 LEU A O 1
ATOM 1059 N N . HIS A 1 136 ? 0.312 -1.478 -11.899 1.00 94.69 136 HIS A N 1
ATOM 1060 C CA . HIS A 1 136 ? 1.566 -0.897 -11.433 1.00 94.69 136 HIS A CA 1
ATOM 1061 C C . HIS A 1 136 ? 2.729 -1.309 -12.341 1.00 94.69 136 HIS A C 1
ATOM 1063 O O . HIS A 1 136 ? 3.462 -0.458 -12.839 1.00 94.69 136 HIS A O 1
ATOM 1069 N N . ARG A 1 137 ? 2.859 -2.608 -12.647 1.00 93.62 137 ARG A N 1
ATOM 1070 C CA . ARG A 1 137 ? 3.928 -3.115 -13.525 1.00 93.62 137 ARG A CA 1
ATOM 1071 C C . ARG A 1 137 ? 3.790 -2.620 -14.964 1.00 93.62 137 ARG A C 1
ATOM 1073 O O . ARG A 1 137 ? 4.790 -2.247 -15.577 1.00 93.62 137 ARG A O 1
ATOM 1080 N N . ILE A 1 138 ? 2.574 -2.614 -15.513 1.00 93.62 138 ILE A N 1
ATOM 1081 C CA . ILE A 1 138 ? 2.329 -2.154 -16.888 1.00 93.62 138 ILE A CA 1
ATOM 1082 C C . ILE A 1 138 ? 2.581 -0.649 -17.010 1.00 93.62 138 ILE A C 1
ATOM 1084 O O . ILE A 1 138 ? 3.292 -0.236 -17.923 1.00 93.62 138 ILE A O 1
ATOM 1088 N N . LEU A 1 139 ? 2.055 0.159 -16.087 1.00 93.19 139 LEU A N 1
ATOM 1089 C CA . LEU A 1 139 ? 2.226 1.611 -16.067 1.00 93.19 139 LEU A CA 1
ATOM 1090 C C . LEU A 1 139 ? 3.687 1.986 -15.835 1.00 93.19 139 LEU A C 1
ATOM 1092 O O . LEU A 1 139 ? 4.230 2.771 -16.605 1.00 93.19 139 LEU A O 1
ATOM 1096 N N . PHE A 1 140 ? 4.361 1.375 -14.858 1.00 93.25 140 PHE A N 1
ATOM 1097 C CA . PHE A 1 140 ? 5.784 1.618 -14.614 1.00 93.25 140 PHE A CA 1
ATOM 1098 C C . PHE A 1 140 ? 6.616 1.357 -15.870 1.00 93.25 140 PHE A C 1
ATOM 1100 O O . PHE A 1 140 ? 7.449 2.173 -16.276 1.00 93.25 140 PHE A O 1
ATOM 1107 N N . ARG A 1 141 ? 6.348 0.238 -16.553 1.00 91.94 141 ARG A N 1
ATOM 1108 C CA . ARG A 1 141 ? 7.009 -0.064 -17.819 1.00 91.94 141 ARG A CA 1
ATOM 1109 C C . ARG A 1 141 ? 6.647 0.922 -18.929 1.00 91.94 141 ARG A C 1
ATOM 1111 O O . ARG A 1 141 ? 7.505 1.309 -19.721 1.00 91.94 141 ARG A O 1
ATOM 1118 N N . PHE A 1 142 ? 5.377 1.283 -19.034 1.00 93.50 142 PHE A N 1
ATOM 1119 C CA . PHE A 1 142 ? 4.908 2.230 -20.030 1.00 93.50 142 PHE A CA 1
ATOM 1120 C C . PHE A 1 142 ? 5.611 3.578 -19.859 1.00 93.50 142 PHE A C 1
ATOM 1122 O O . PHE A 1 142 ? 6.195 4.069 -20.818 1.00 93.50 142 PHE A O 1
ATOM 1129 N N . PHE A 1 143 ? 5.657 4.123 -18.643 1.00 93.81 143 PHE A N 1
ATOM 1130 C CA . PHE A 1 143 ? 6.310 5.399 -18.363 1.00 93.81 143 PHE A CA 1
ATOM 1131 C C . PHE A 1 143 ? 7.833 5.340 -18.500 1.00 93.81 143 PHE A C 1
ATOM 1133 O O . PHE A 1 143 ? 8.425 6.284 -19.017 1.00 93.81 143 PHE A O 1
ATOM 1140 N N . THR A 1 144 ? 8.489 4.240 -18.113 1.00 92.25 144 THR A N 1
ATOM 1141 C CA . THR A 1 144 ? 9.936 4.073 -18.362 1.00 92.25 144 THR A CA 1
ATOM 1142 C C . THR A 1 144 ? 10.251 4.030 -19.855 1.00 92.25 144 THR A C 1
ATOM 1144 O O . THR A 1 144 ? 11.169 4.714 -20.308 1.00 92.25 144 THR A O 1
ATOM 1147 N N . ARG A 1 145 ? 9.463 3.293 -20.647 1.00 92.69 145 ARG A N 1
ATOM 1148 C CA . ARG A 1 145 ? 9.596 3.293 -22.109 1.00 92.69 145 ARG A CA 1
ATOM 1149 C C . ARG A 1 145 ? 9.285 4.660 -22.695 1.00 92.69 145 ARG A C 1
ATOM 1151 O O . ARG A 1 145 ? 10.055 5.133 -23.519 1.00 92.69 145 ARG A O 1
ATOM 1158 N N . LEU A 1 146 ? 8.200 5.299 -22.276 1.00 92.12 146 LEU A N 1
ATOM 1159 C CA . LEU A 1 146 ? 7.809 6.625 -22.742 1.00 92.12 146 LEU A CA 1
ATOM 1160 C C . LEU A 1 146 ? 8.930 7.636 -22.491 1.00 92.12 146 LEU A C 1
ATOM 1162 O O . LEU A 1 146 ? 9.327 8.345 -23.409 1.00 92.12 146 LEU A O 1
ATOM 1166 N N . ARG A 1 147 ? 9.509 7.638 -21.286 1.00 92.94 147 ARG A N 1
ATOM 1167 C CA . ARG A 1 147 ? 10.676 8.457 -20.944 1.00 92.94 147 ARG A CA 1
ATOM 1168 C C . ARG A 1 147 ? 11.859 8.167 -21.867 1.00 92.94 147 ARG A C 1
ATOM 1170 O O . ARG A 1 147 ? 12.450 9.110 -22.381 1.00 92.94 147 ARG A O 1
ATOM 1177 N N . ALA A 1 148 ? 12.175 6.896 -22.120 1.00 92.62 148 ALA A N 1
ATOM 1178 C CA . 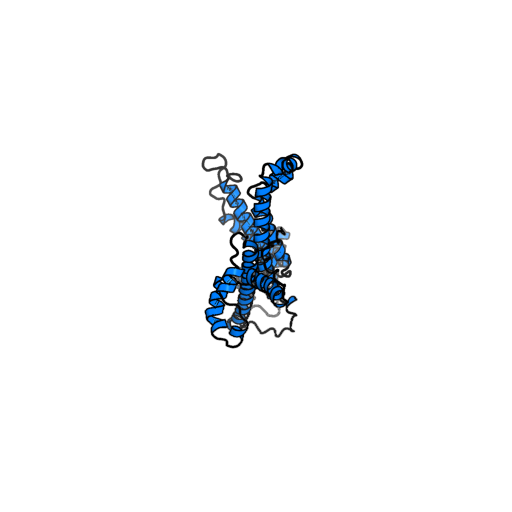ALA A 1 148 ? 13.255 6.523 -23.034 1.00 92.62 148 ALA A CA 1
ATOM 1179 C C . ALA A 1 148 ? 13.017 7.058 -24.459 1.00 92.62 148 ALA A C 1
ATOM 1181 O O . ALA A 1 148 ? 13.920 7.654 -25.038 1.00 92.62 148 ALA A O 1
ATOM 1182 N N . HIS A 1 149 ? 11.794 6.940 -24.988 1.00 92.44 149 HIS A N 1
ATOM 1183 C CA . HIS A 1 149 ? 11.440 7.471 -26.311 1.00 92.44 149 HIS A CA 1
ATOM 1184 C C . HIS A 1 149 ? 11.494 9.004 -26.345 1.00 92.44 149 HIS A C 1
ATOM 1186 O O . HIS A 1 149 ? 12.001 9.575 -27.304 1.00 92.44 149 HIS A O 1
ATOM 1192 N N . LEU A 1 150 ? 11.048 9.691 -25.289 1.00 90.56 150 LEU A N 1
ATOM 1193 C CA . LEU A 1 150 ? 11.093 11.157 -25.201 1.00 90.56 150 LEU A CA 1
ATOM 1194 C C . LEU A 1 150 ? 12.516 11.724 -25.073 1.00 90.56 150 LEU A C 1
ATOM 1196 O O . LEU A 1 150 ? 12.738 12.896 -25.383 1.00 90.56 150 LEU A O 1
ATOM 1200 N N . LEU A 1 151 ? 13.476 10.920 -24.609 1.00 90.88 151 LEU A N 1
ATOM 1201 C CA . LEU A 1 151 ? 14.885 11.308 -24.533 1.00 90.88 151 LEU A CA 1
ATOM 1202 C C . LEU A 1 151 ? 15.616 11.175 -25.877 1.00 90.88 151 LEU A C 1
ATOM 1204 O O . LEU A 1 151 ? 16.654 11.817 -26.051 1.00 90.88 151 LEU A O 1
ATOM 1208 N N . THR A 1 152 ? 15.070 10.414 -26.833 1.00 93.38 152 THR A N 1
ATOM 1209 C CA . THR A 1 152 ? 15.665 10.254 -28.169 1.00 93.38 152 THR A CA 1
ATOM 1210 C C . THR A 1 152 ? 15.771 11.591 -28.919 1.00 93.38 152 THR A C 1
ATOM 1212 O O . THR A 1 152 ? 14.975 12.516 -28.693 1.00 93.38 152 THR A O 1
ATOM 1215 N N . PRO A 1 153 ? 16.755 11.739 -29.828 1.00 89.94 153 PRO A N 1
ATOM 1216 C CA . PRO A 1 153 ? 16.895 12.951 -30.633 1.00 89.94 153 PRO A CA 1
ATOM 1217 C C . PRO A 1 153 ? 15.690 13.192 -31.557 1.00 89.94 153 PRO A C 1
ATOM 1219 O O . PRO A 1 153 ? 15.365 14.346 -31.826 1.00 89.94 153 PRO A O 1
ATOM 1222 N N . GLU A 1 154 ? 14.979 12.140 -31.960 1.00 91.19 154 GLU A N 1
ATOM 1223 C CA . GLU A 1 154 ? 13.789 12.206 -32.819 1.00 91.19 154 GLU A CA 1
ATOM 1224 C C . GLU A 1 154 ? 12.601 12.905 -32.140 1.00 91.19 154 GLU A C 1
ATOM 1226 O O . GLU A 1 154 ? 11.806 13.570 -32.797 1.00 91.19 154 GLU A O 1
ATOM 1231 N N . ALA A 1 155 ? 12.510 12.843 -30.807 1.00 89.19 155 ALA A N 1
ATOM 1232 C CA . ALA A 1 155 ? 11.438 13.473 -30.033 1.00 89.19 155 ALA A CA 1
ATOM 1233 C C . ALA A 1 155 ? 11.687 14.965 -29.707 1.00 89.19 155 ALA A C 1
ATOM 1235 O O . ALA A 1 155 ? 10.899 15.594 -28.992 1.00 89.19 155 ALA A O 1
ATOM 1236 N N . ARG A 1 156 ? 12.768 15.575 -30.220 1.00 88.38 156 ARG A N 1
ATOM 1237 C CA . ARG A 1 156 ? 13.070 17.016 -30.065 1.00 88.38 156 ARG A CA 1
ATOM 1238 C C . ARG A 1 156 ? 11.911 17.965 -30.432 1.00 88.38 156 ARG A C 1
ATOM 1240 O O . ARG A 1 156 ? 11.621 18.818 -29.589 1.00 88.38 156 ARG A O 1
ATOM 1247 N N . PRO A 1 157 ? 11.217 17.838 -31.582 1.00 92.31 157 PRO A N 1
ATOM 1248 C CA . PRO A 1 157 ? 10.121 18.748 -31.932 1.00 92.31 157 PRO A CA 1
ATOM 1249 C C . PRO A 1 157 ? 8.961 18.689 -30.926 1.00 92.31 157 PRO A C 1
ATOM 1251 O O . PRO A 1 157 ? 8.400 19.723 -30.563 1.00 92.31 157 PRO A O 1
ATOM 1254 N N . PHE A 1 158 ? 8.649 17.505 -30.385 1.00 90.00 158 PHE A N 1
ATOM 1255 C CA . PHE A 1 158 ? 7.627 17.351 -29.345 1.00 90.00 158 PHE A CA 1
ATOM 1256 C C . PHE A 1 158 ? 8.019 18.064 -28.041 1.00 90.00 158 PHE A C 1
ATOM 1258 O O . PHE A 1 158 ? 7.194 18.758 -27.442 1.00 90.00 158 PHE A O 1
ATOM 1265 N N . ARG A 1 159 ? 9.294 17.963 -27.632 1.00 90.44 159 ARG A N 1
ATOM 1266 C CA . ARG A 1 159 ? 9.811 18.647 -26.431 1.00 90.44 159 ARG A CA 1
ATOM 1267 C C . ARG A 1 159 ? 9.794 20.165 -26.552 1.00 90.44 159 ARG A C 1
ATOM 1269 O O . ARG A 1 159 ? 9.523 20.855 -25.572 1.00 90.44 159 ARG A O 1
ATOM 1276 N N . GLN A 1 160 ? 10.083 20.681 -27.743 1.00 91.50 160 GLN A N 1
ATOM 1277 C CA . GLN A 1 160 ? 10.063 22.118 -28.001 1.00 91.50 160 GLN A CA 1
ATOM 1278 C C . GLN A 1 160 ? 8.635 22.671 -28.000 1.00 91.50 160 GLN A C 1
ATOM 1280 O O . GLN A 1 160 ? 8.409 23.746 -27.442 1.00 91.50 160 GLN A O 1
ATOM 1285 N N . ARG A 1 161 ? 7.674 21.910 -28.544 1.00 93.69 161 ARG A N 1
ATOM 1286 C CA . ARG A 1 161 ? 6.254 22.281 -28.570 1.00 93.69 161 ARG A CA 1
ATOM 1287 C C . ARG A 1 161 ? 5.629 22.299 -27.174 1.00 93.69 161 ARG A C 1
ATOM 1289 O O . ARG A 1 161 ? 4.922 23.245 -26.849 1.00 93.69 161 ARG A O 1
ATOM 1296 N N . ASN A 1 162 ? 5.923 21.304 -26.331 1.00 91.00 162 ASN A N 1
ATOM 1297 C CA . ASN A 1 162 ? 5.295 21.156 -25.013 1.00 91.00 162 ASN A CA 1
ATOM 1298 C C . ASN A 1 162 ? 6.317 21.098 -23.862 1.00 91.00 162 ASN A C 1
ATOM 1300 O O . ASN A 1 162 ? 6.484 20.080 -23.188 1.00 91.00 162 ASN A O 1
ATOM 1304 N N . LYS A 1 163 ? 6.979 22.226 -23.581 1.00 90.75 163 LYS A N 1
ATOM 1305 C CA . LYS A 1 163 ? 8.083 22.309 -22.600 1.00 90.75 163 LYS A CA 1
ATOM 1306 C C . LYS A 1 163 ? 7.718 21.789 -21.199 1.00 90.75 163 LYS A C 1
ATOM 1308 O O . LYS A 1 163 ? 8.505 21.071 -20.587 1.00 90.75 163 LYS A O 1
ATOM 1313 N N . ARG A 1 164 ? 6.527 22.131 -20.685 1.00 91.19 164 ARG A N 1
ATOM 1314 C CA . ARG A 1 164 ? 6.094 21.754 -19.323 1.00 91.19 164 ARG A CA 1
ATOM 1315 C C . ARG A 1 164 ? 5.822 20.254 -19.196 1.00 91.19 164 ARG A C 1
ATOM 1317 O O . ARG A 1 164 ? 6.368 19.616 -18.302 1.00 91.19 164 ARG A O 1
ATOM 1324 N N . THR A 1 165 ? 5.030 19.689 -20.106 1.00 88.69 165 THR A N 1
ATOM 1325 C CA . THR A 1 165 ? 4.670 18.262 -20.072 1.00 88.69 165 THR A CA 1
ATOM 1326 C C . THR A 1 165 ? 5.867 17.376 -20.387 1.00 88.69 165 THR A C 1
ATOM 1328 O O . THR A 1 165 ? 6.021 16.309 -19.807 1.00 88.69 165 THR A O 1
ATOM 1331 N N . SER A 1 166 ? 6.757 17.808 -21.282 1.00 88.00 166 SER A N 1
ATOM 1332 C CA . SER A 1 166 ? 7.984 17.066 -21.542 1.00 88.00 166 SER A CA 1
ATOM 1333 C C . SER A 1 166 ? 8.896 17.062 -20.322 1.00 88.00 166 SER A C 1
ATOM 1335 O O . SER A 1 166 ? 9.388 15.996 -19.974 1.00 88.00 166 SER A O 1
ATOM 1337 N N . LYS A 1 167 ? 9.057 18.193 -19.618 1.00 90.31 167 LYS A N 1
ATOM 1338 C CA . LYS A 1 167 ? 9.863 18.255 -18.389 1.00 90.31 167 LYS A CA 1
ATOM 1339 C C . LYS A 1 167 ? 9.336 17.296 -17.318 1.00 90.31 167 LYS A C 1
ATOM 1341 O O . LYS A 1 167 ? 10.128 16.549 -16.744 1.00 90.31 167 LYS A O 1
ATOM 1346 N N . THR A 1 168 ? 8.019 17.266 -17.093 1.00 92.12 168 THR A N 1
ATOM 1347 C CA . THR A 1 168 ? 7.413 16.343 -16.121 1.00 92.12 168 THR A CA 1
ATOM 1348 C C . THR A 1 168 ? 7.606 14.887 -16.538 1.00 92.12 168 THR A C 1
ATOM 1350 O O . THR A 1 168 ? 8.113 14.110 -15.737 1.00 92.12 168 THR A O 1
ATOM 1353 N N . LEU A 1 169 ? 7.315 14.522 -17.791 1.00 89.19 169 LEU A N 1
ATOM 1354 C CA . LEU A 1 169 ? 7.444 13.145 -18.295 1.00 89.19 169 LEU A CA 1
ATOM 1355 C C . LEU A 1 169 ? 8.895 12.644 -18.385 1.00 89.19 169 LEU A C 1
ATOM 1357 O O . LEU A 1 169 ? 9.132 11.439 -18.312 1.00 89.19 169 LEU A O 1
ATOM 1361 N N . THR A 1 170 ? 9.876 13.540 -18.533 1.00 91.88 170 THR A N 1
ATOM 1362 C CA . THR A 1 170 ? 11.303 13.172 -18.536 1.00 91.88 170 THR A CA 1
ATOM 1363 C C . THR A 1 170 ? 11.925 13.061 -17.145 1.00 91.88 170 THR A C 1
ATOM 1365 O O . THR A 1 170 ? 13.041 12.542 -17.029 1.00 91.88 170 THR A O 1
ATOM 1368 N N . SER A 1 171 ? 11.231 13.531 -16.101 1.00 92.69 171 SER A N 1
ATOM 1369 C CA . SER A 1 171 ? 11.730 13.478 -14.723 1.00 92.69 171 SER A CA 1
ATOM 1370 C C . SER A 1 171 ? 12.014 12.038 -14.272 1.00 92.69 171 SER A C 1
ATOM 1372 O O . SER A 1 171 ? 11.413 11.079 -14.763 1.00 92.69 171 SER A O 1
ATOM 1374 N N . SER A 1 172 ? 12.955 11.869 -13.339 1.00 90.12 172 SER A N 1
ATOM 1375 C CA . SER A 1 172 ? 13.298 10.558 -12.767 1.00 90.12 172 SER A CA 1
ATOM 1376 C C . SER A 1 172 ? 12.118 9.922 -12.028 1.00 90.12 172 SER A C 1
ATOM 1378 O O . SER A 1 172 ? 11.956 8.706 -12.077 1.00 90.12 172 SER A O 1
ATOM 1380 N N . LEU A 1 173 ? 11.277 10.749 -11.401 1.00 88.75 173 LEU A N 1
ATOM 1381 C CA . LEU A 1 173 ? 10.126 10.325 -10.607 1.00 88.75 173 LEU A CA 1
ATOM 1382 C C . LEU A 1 173 ? 8.887 9.997 -11.452 1.00 88.75 173 LEU A C 1
ATOM 1384 O O . LEU A 1 173 ? 7.993 9.307 -10.963 1.00 88.75 173 LEU A O 1
ATOM 1388 N N . ALA A 1 174 ? 8.822 10.426 -12.719 1.00 90.94 174 ALA A N 1
ATOM 1389 C CA . ALA A 1 174 ? 7.642 10.224 -13.564 1.00 90.94 174 ALA A CA 1
ATOM 1390 C C . ALA A 1 174 ? 7.178 8.761 -13.663 1.00 90.94 174 ALA A C 1
ATOM 1392 O O . ALA A 1 174 ? 5.975 8.529 -13.532 1.00 90.94 174 ALA A O 1
ATOM 1393 N N . PRO A 1 175 ? 8.061 7.755 -13.833 1.00 92.69 175 PRO A N 1
ATOM 1394 C CA . PRO A 1 175 ? 7.614 6.368 -13.866 1.00 92.69 175 PRO A CA 1
ATOM 1395 C C . PRO A 1 175 ? 7.067 5.860 -12.533 1.00 92.69 175 PRO A C 1
ATOM 1397 O O . PRO A 1 175 ? 6.103 5.100 -12.538 1.00 92.69 175 PRO A O 1
ATOM 1400 N N . ALA A 1 176 ? 7.640 6.292 -11.407 1.00 90.94 176 ALA A N 1
ATOM 1401 C CA . ALA A 1 176 ? 7.175 5.900 -10.079 1.00 90.94 176 ALA A CA 1
ATOM 1402 C C . ALA A 1 176 ? 5.809 6.530 -9.757 1.00 90.94 176 ALA A C 1
ATOM 1404 O O . ALA A 1 176 ? 4.882 5.821 -9.371 1.00 90.94 176 ALA A O 1
ATOM 1405 N N . VAL A 1 177 ? 5.656 7.836 -10.005 1.00 91.19 177 VAL A N 1
ATOM 1406 C CA . VAL A 1 177 ? 4.391 8.569 -9.810 1.00 91.19 177 VAL A CA 1
ATOM 1407 C C . VAL A 1 177 ? 3.311 8.073 -10.773 1.00 91.19 177 VAL A C 1
ATOM 1409 O O . VAL A 1 177 ? 2.167 7.866 -10.390 1.00 91.19 177 VAL A O 1
ATOM 1412 N N . GLY A 1 178 ? 3.658 7.810 -12.031 1.00 91.38 178 GLY A N 1
ATOM 1413 C CA . GLY A 1 178 ? 2.712 7.247 -12.990 1.00 91.38 178 GLY A CA 1
ATOM 1414 C C . GLY A 1 178 ? 2.246 5.839 -12.603 1.00 91.38 178 GLY A C 1
ATOM 1415 O O . GLY A 1 178 ? 1.084 5.490 -12.802 1.00 91.38 178 GLY A O 1
ATOM 1416 N N . ALA A 1 179 ? 3.126 5.033 -12.008 1.00 92.88 179 ALA A N 1
ATOM 1417 C CA . ALA A 1 179 ? 2.787 3.695 -11.538 1.00 92.88 179 ALA A CA 1
ATOM 1418 C C . ALA A 1 179 ? 1.983 3.686 -10.227 1.00 92.88 179 ALA A C 1
ATOM 1420 O O . ALA A 1 179 ? 1.277 2.708 -9.969 1.00 92.88 179 ALA A O 1
ATOM 1421 N N . SER A 1 180 ? 2.049 4.742 -9.406 1.00 91.81 180 SER A N 1
ATOM 1422 C CA . SER A 1 180 ? 1.245 4.848 -8.179 1.00 91.81 180 SER A CA 1
ATOM 1423 C C . SER A 1 180 ? -0.245 5.076 -8.462 1.00 91.81 180 SER A C 1
ATOM 1425 O O . SER A 1 180 ? -1.077 4.687 -7.644 1.00 91.81 180 SER A O 1
ATOM 1427 N N . LEU A 1 181 ? -0.608 5.558 -9.662 1.00 91.38 181 LEU A N 1
ATOM 1428 C CA . LEU A 1 181 ? -2.000 5.628 -10.139 1.00 91.38 181 LEU A CA 1
ATOM 1429 C C . LEU A 1 181 ? -2.702 4.259 -10.134 1.00 91.38 181 LEU A C 1
ATOM 1431 O O . LEU A 1 181 ? -3.924 4.184 -10.030 1.00 91.38 181 LEU A O 1
ATOM 1435 N N . ALA A 1 182 ? -1.949 3.156 -10.192 1.00 93.38 182 ALA A N 1
ATOM 1436 C CA . ALA A 1 182 ? -2.509 1.817 -10.034 1.00 93.38 182 ALA A CA 1
ATOM 1437 C C . ALA A 1 182 ? -3.237 1.631 -8.689 1.00 93.38 182 ALA A C 1
ATOM 1439 O O . ALA A 1 182 ? -4.176 0.840 -8.612 1.00 93.38 182 ALA A O 1
ATOM 1440 N N . GLY A 1 183 ? -2.853 2.389 -7.653 1.00 89.62 183 GLY A N 1
ATOM 1441 C CA . GLY A 1 183 ? -3.492 2.384 -6.337 1.00 89.62 183 GLY A CA 1
ATOM 1442 C C . GLY A 1 183 ? -4.975 2.767 -6.364 1.00 89.62 183 GLY A C 1
ATOM 1443 O O . GLY A 1 183 ? -5.728 2.300 -5.513 1.00 89.62 183 GLY A O 1
ATOM 1444 N N . PHE A 1 184 ? -5.444 3.502 -7.383 1.00 90.25 184 PHE A N 1
ATOM 1445 C CA . PHE A 1 184 ? -6.872 3.806 -7.551 1.00 90.25 184 PHE A CA 1
ATOM 1446 C C . PHE A 1 184 ? -7.740 2.556 -7.732 1.00 90.25 184 PHE A C 1
ATOM 1448 O O . PHE A 1 184 ? -8.934 2.595 -7.447 1.00 90.25 184 PHE A O 1
ATOM 1455 N N . MET A 1 185 ? -7.163 1.417 -8.127 1.00 90.38 185 MET A N 1
ATOM 1456 C CA . MET A 1 185 ? -7.905 0.154 -8.191 1.00 90.38 185 MET A CA 1
ATOM 1457 C C . MET A 1 185 ? -8.344 -0.373 -6.825 1.00 90.38 185 MET A C 1
ATOM 1459 O O . MET A 1 185 ? -9.216 -1.241 -6.766 1.00 90.38 185 MET A O 1
ATOM 1463 N N . LEU A 1 186 ? -7.830 0.180 -5.722 1.00 87.56 186 LEU A N 1
ATOM 1464 C CA . LEU A 1 186 ? -8.381 -0.077 -4.395 1.00 87.56 186 LEU A CA 1
ATOM 1465 C C . LEU A 1 186 ? -9.857 0.362 -4.293 1.00 87.56 186 LEU A C 1
ATOM 1467 O O . LEU A 1 186 ? -10.604 -0.197 -3.495 1.00 87.56 186 LEU A O 1
ATOM 1471 N N . ALA A 1 187 ? -10.320 1.282 -5.150 1.00 86.56 187 ALA A N 1
ATOM 1472 C CA . ALA A 1 187 ? -11.725 1.683 -5.237 1.00 86.56 187 ALA A CA 1
ATOM 1473 C C . ALA A 1 187 ? -12.670 0.553 -5.697 1.00 86.56 187 ALA A C 1
ATOM 1475 O O . ALA A 1 187 ? -13.866 0.615 -5.421 1.00 86.56 187 ALA A O 1
ATOM 1476 N N . VAL A 1 188 ? -12.153 -0.489 -6.366 1.00 86.06 188 VAL A N 1
ATOM 1477 C CA . VAL A 1 188 ? -12.937 -1.676 -6.773 1.00 86.06 188 VAL A CA 1
ATOM 1478 C C . VAL A 1 188 ? -13.386 -2.491 -5.554 1.00 86.06 188 VAL A C 1
ATOM 1480 O O . VAL A 1 188 ? -14.422 -3.162 -5.586 1.00 86.06 188 VAL A O 1
ATOM 1483 N N . TYR A 1 189 ? -12.621 -2.433 -4.463 1.00 83.69 189 TYR A N 1
ATOM 1484 C CA . TYR A 1 189 ? -13.021 -3.022 -3.195 1.00 83.69 189 TYR A CA 1
ATOM 1485 C C . TYR A 1 189 ? -14.168 -2.187 -2.583 1.00 83.69 189 TYR A C 1
ATOM 1487 O O . TYR A 1 189 ? -14.104 -0.954 -2.634 1.00 83.69 189 TYR A O 1
ATOM 1495 N N . PRO A 1 190 ? -15.245 -2.807 -2.049 1.00 79.69 190 PRO A N 1
ATOM 1496 C CA . PRO A 1 190 ? -16.376 -2.087 -1.457 1.00 79.69 190 PRO A CA 1
ATOM 1497 C C . PRO A 1 190 ? -15.943 -1.116 -0.352 1.00 79.69 190 PRO A C 1
ATOM 1499 O O . PRO A 1 190 ? -14.831 -1.192 0.171 1.00 79.69 190 PRO A O 1
ATOM 1502 N N . SER A 1 191 ? -16.828 -0.172 -0.019 1.00 67.25 191 SER A N 1
ATOM 1503 C CA . SER A 1 191 ? -16.615 0.848 1.015 1.00 67.25 191 SER A CA 1
ATOM 1504 C C . SER A 1 191 ? -16.699 0.283 2.427 1.00 67.25 191 SER A C 1
ATOM 1506 O O . SER A 1 191 ? -17.458 0.777 3.252 1.00 67.25 191 SER A O 1
ATOM 1508 N N . ASP A 1 192 ? -15.907 -0.749 2.690 1.00 75.12 192 ASP A N 1
ATOM 1509 C CA . ASP A 1 192 ? -15.722 -1.304 4.019 1.00 75.12 192 ASP A CA 1
ATOM 1510 C C . ASP A 1 192 ? -14.574 -0.581 4.732 1.00 75.12 192 ASP A C 1
ATOM 1512 O O . ASP A 1 192 ? -13.661 -0.034 4.099 1.00 75.12 192 ASP A O 1
ATOM 1516 N N . GLN A 1 193 ? -14.579 -0.664 6.064 1.00 77.81 193 GLN A N 1
ATOM 1517 C CA . GLN A 1 193 ? -13.551 -0.113 6.952 1.00 77.81 193 GLN A CA 1
ATOM 1518 C C . GLN A 1 193 ? -12.122 -0.452 6.495 1.00 77.81 193 GLN A C 1
ATOM 1520 O O . GLN A 1 193 ? -11.258 0.418 6.492 1.00 77.81 193 GLN A O 1
ATOM 1525 N N . LEU A 1 194 ? -11.887 -1.676 6.000 1.00 82.38 194 LEU A N 1
ATOM 1526 C CA . LEU A 1 194 ? -10.575 -2.112 5.505 1.00 82.38 194 LEU A CA 1
ATOM 1527 C C . LEU A 1 194 ? -10.020 -1.223 4.386 1.00 82.38 194 LEU A C 1
ATOM 1529 O O . LEU A 1 194 ? -8.824 -0.947 4.368 1.00 82.38 194 LEU A O 1
ATOM 1533 N N . ARG A 1 195 ? -10.869 -0.747 3.465 1.00 87.19 195 ARG A N 1
ATOM 1534 C CA . ARG A 1 195 ? -10.430 0.129 2.371 1.00 87.19 195 ARG A CA 1
ATOM 1535 C C . ARG A 1 195 ? -9.884 1.437 2.913 1.00 87.19 195 ARG A C 1
ATOM 1537 O O . ARG A 1 195 ? -8.825 1.890 2.499 1.00 87.19 195 ARG A O 1
ATOM 1544 N N . VAL A 1 196 ? -10.644 2.026 3.830 1.00 87.50 196 VAL A N 1
ATOM 1545 C CA . VAL A 1 196 ? -10.331 3.307 4.455 1.00 87.50 196 VAL A CA 1
ATOM 1546 C C . VAL A 1 196 ? -9.059 3.168 5.280 1.00 87.50 196 VAL A C 1
ATOM 1548 O O . VAL A 1 196 ? -8.147 3.966 5.109 1.00 87.50 196 VAL A O 1
ATOM 1551 N N . THR A 1 197 ? -8.934 2.102 6.074 1.00 89.12 197 THR A N 1
ATOM 1552 C CA . THR A 1 197 ? -7.725 1.824 6.855 1.00 89.12 197 THR A CA 1
ATOM 1553 C C . THR A 1 197 ? -6.493 1.653 5.971 1.00 89.12 197 THR A C 1
ATOM 1555 O O . THR A 1 197 ? -5.469 2.260 6.261 1.00 89.12 197 THR A O 1
ATOM 1558 N N . ILE A 1 198 ? -6.575 0.883 4.878 1.00 89.56 198 ILE A N 1
ATOM 1559 C CA . ILE A 1 198 ? -5.447 0.711 3.946 1.00 89.56 198 ILE A CA 1
ATOM 1560 C C . ILE A 1 198 ? -5.073 2.046 3.299 1.00 89.56 198 ILE A C 1
ATOM 1562 O O . ILE A 1 198 ? -3.889 2.360 3.215 1.00 89.56 198 ILE A O 1
ATOM 1566 N N . SER A 1 199 ? -6.056 2.840 2.865 1.00 90.19 199 SER A N 1
ATOM 1567 C CA . SER A 1 199 ? -5.808 4.153 2.261 1.00 90.19 199 SER A CA 1
ATOM 1568 C C . SER A 1 199 ? -5.146 5.120 3.238 1.00 90.19 199 SER A C 1
ATOM 1570 O O . SER A 1 199 ? -4.152 5.747 2.882 1.00 90.19 199 SER A O 1
ATOM 1572 N N . ILE A 1 200 ? -5.664 5.220 4.467 1.00 90.25 200 ILE A N 1
ATOM 1573 C CA . ILE A 1 200 ? -5.091 6.071 5.516 1.00 90.25 200 ILE A CA 1
ATOM 1574 C C . ILE A 1 200 ? -3.679 5.594 5.840 1.00 90.25 200 ILE A C 1
ATOM 1576 O O . ILE A 1 200 ? -2.752 6.390 5.803 1.00 90.25 200 ILE A O 1
ATOM 1580 N N . TYR A 1 201 ? -3.487 4.292 6.060 1.00 91.94 201 TYR A N 1
ATOM 1581 C CA . TYR A 1 201 ? -2.177 3.721 6.355 1.00 91.94 201 TYR A CA 1
ATOM 1582 C C . TYR A 1 201 ? -1.162 3.996 5.238 1.00 91.94 201 TYR A C 1
ATOM 1584 O O . TYR A 1 201 ? -0.053 4.452 5.506 1.00 91.94 201 TYR A O 1
ATOM 1592 N N . ALA A 1 202 ? -1.539 3.763 3.979 1.00 92.25 202 ALA A N 1
ATOM 1593 C CA . ALA A 1 202 ? -0.672 4.018 2.835 1.00 92.25 202 ALA A CA 1
ATOM 1594 C C . ALA A 1 202 ? -0.332 5.508 2.697 1.00 92.25 202 ALA A C 1
ATOM 1596 O O . ALA A 1 202 ? 0.817 5.837 2.408 1.00 92.25 202 ALA A O 1
ATOM 1597 N N . LEU A 1 203 ? -1.298 6.401 2.937 1.00 91.88 203 LEU A N 1
ATOM 1598 C CA . LEU A 1 203 ? -1.086 7.847 2.922 1.00 91.88 203 LEU A CA 1
ATOM 1599 C C . LEU A 1 203 ? -0.153 8.280 4.055 1.00 91.88 203 LEU A C 1
ATOM 1601 O O . LEU A 1 203 ? 0.798 9.010 3.796 1.00 91.88 203 LEU A O 1
ATOM 1605 N N . SER A 1 204 ? -0.364 7.792 5.277 1.00 92.19 204 SER A N 1
ATOM 1606 C CA . SER A 1 204 ? 0.506 8.074 6.422 1.00 92.19 204 SER A CA 1
ATOM 1607 C C . SER A 1 204 ? 1.935 7.589 6.174 1.00 92.19 204 SER A C 1
ATOM 1609 O O . SER A 1 204 ? 2.877 8.343 6.391 1.00 92.19 204 SER A O 1
ATOM 1611 N N . ARG A 1 205 ? 2.113 6.373 5.636 1.00 92.38 205 ARG A N 1
ATOM 1612 C CA . ARG A 1 205 ? 3.438 5.849 5.263 1.00 92.38 205 ARG A CA 1
ATOM 1613 C C . ARG A 1 205 ? 4.078 6.645 4.129 1.00 92.38 205 ARG A C 1
ATOM 1615 O O . ARG A 1 205 ? 5.279 6.882 4.160 1.00 92.38 205 ARG A O 1
ATOM 1622 N N . ALA A 1 206 ? 3.302 7.071 3.135 1.00 92.94 206 ALA A N 1
ATOM 1623 C CA . ALA A 1 206 ? 3.807 7.920 2.060 1.00 92.94 206 ALA A CA 1
ATOM 1624 C C . ALA A 1 206 ? 4.245 9.296 2.582 1.00 92.94 206 ALA A C 1
ATOM 1626 O O . ALA A 1 206 ? 5.287 9.792 2.164 1.00 92.94 206 ALA A O 1
ATOM 1627 N N . ALA A 1 207 ? 3.487 9.884 3.510 1.00 91.69 207 ALA A N 1
ATOM 1628 C CA . ALA A 1 207 ? 3.837 11.140 4.162 1.00 91.69 207 ALA A CA 1
ATOM 1629 C C . ALA A 1 207 ? 5.109 11.003 5.012 1.00 91.69 207 ALA A C 1
ATOM 1631 O O . ALA A 1 207 ? 5.975 11.864 4.933 1.00 91.69 207 ALA A O 1
ATOM 1632 N N . GLU A 1 208 ? 5.262 9.902 5.749 1.00 90.81 208 GLU A N 1
ATOM 1633 C CA . GLU A 1 208 ? 6.484 9.586 6.499 1.00 90.81 208 GLU A CA 1
ATOM 1634 C C . GLU A 1 208 ? 7.700 9.489 5.569 1.00 90.81 208 GLU A C 1
ATOM 1636 O O . GLU A 1 208 ? 8.715 10.133 5.808 1.00 90.81 208 GLU A O 1
ATOM 1641 N N . PHE A 1 209 ? 7.594 8.754 4.458 1.00 91.94 209 PHE A N 1
ATOM 1642 C CA . PHE A 1 209 ? 8.692 8.663 3.493 1.00 91.94 209 PHE A CA 1
ATOM 1643 C C . PHE A 1 209 ? 8.996 9.999 2.808 1.00 91.94 209 PHE A C 1
ATOM 1645 O O . PHE A 1 209 ? 10.161 10.302 2.564 1.00 91.94 209 PHE A O 1
ATOM 1652 N N . ALA A 1 210 ? 7.973 10.798 2.501 1.00 92.06 210 ALA A N 1
ATOM 1653 C CA . ALA A 1 210 ? 8.157 12.128 1.931 1.00 92.06 210 ALA A CA 1
ATOM 1654 C C . ALA A 1 210 ? 8.837 13.080 2.926 1.00 92.06 210 ALA A C 1
ATOM 1656 O O . ALA A 1 210 ? 9.719 13.834 2.525 1.00 92.06 210 ALA A O 1
ATOM 1657 N N . TYR A 1 211 ? 8.459 13.015 4.206 1.00 89.88 211 TYR A N 1
ATOM 1658 C CA . TYR A 1 211 ? 9.089 13.778 5.278 1.00 89.88 211 TYR A CA 1
ATOM 1659 C C . TYR A 1 211 ? 10.557 13.386 5.438 1.00 89.88 211 TYR A C 1
ATOM 1661 O O . TYR A 1 211 ? 11.413 14.260 5.376 1.00 89.88 211 TYR A O 1
ATOM 1669 N N . ASN A 1 212 ? 10.850 12.086 5.538 1.00 90.56 212 ASN A N 1
ATOM 1670 C CA . ASN A 1 212 ? 12.221 11.590 5.675 1.00 90.56 212 ASN A CA 1
ATOM 1671 C C . ASN A 1 212 ? 13.083 11.995 4.472 1.00 90.56 212 ASN A C 1
ATOM 1673 O O . ASN A 1 212 ? 14.191 12.479 4.643 1.00 90.56 212 ASN A O 1
ATOM 1677 N N . HIS A 1 213 ? 12.558 11.884 3.248 1.00 90.94 213 HIS A N 1
ATOM 1678 C CA . HIS A 1 213 ? 13.302 12.305 2.061 1.00 90.94 213 HIS A CA 1
ATOM 1679 C C . HIS A 1 213 ? 13.565 13.820 2.033 1.00 90.94 213 HIS A C 1
ATOM 1681 O O . HIS A 1 213 ? 14.652 14.254 1.660 1.00 90.94 213 HIS A O 1
ATOM 1687 N N . ALA A 1 214 ? 12.582 14.634 2.427 1.00 91.19 214 ALA A N 1
ATOM 1688 C CA . ALA A 1 214 ? 12.741 16.084 2.507 1.00 91.19 214 ALA A CA 1
ATOM 1689 C C . ALA A 1 214 ? 13.679 16.510 3.652 1.00 91.19 214 ALA A C 1
ATOM 1691 O O . ALA A 1 214 ? 14.329 17.552 3.563 1.00 91.19 214 ALA A O 1
ATOM 1692 N N . GLU A 1 215 ? 13.758 15.714 4.716 1.00 88.00 215 GLU A N 1
ATOM 1693 C CA . GLU A 1 215 ? 14.735 15.868 5.789 1.00 88.00 215 GLU A CA 1
ATOM 1694 C C . GLU A 1 215 ? 16.154 15.520 5.312 1.00 88.00 215 GLU A C 1
ATOM 1696 O O . GLU A 1 215 ? 17.050 16.342 5.488 1.00 88.00 215 GLU A O 1
ATOM 1701 N N . ASP A 1 216 ? 16.348 14.390 4.624 1.00 88.62 216 ASP A N 1
ATOM 1702 C CA . ASP A 1 216 ? 17.653 13.956 4.095 1.00 88.62 216 ASP A CA 1
ATOM 1703 C C . ASP A 1 216 ? 18.262 14.976 3.110 1.00 88.62 216 ASP A C 1
ATOM 1705 O O . ASP A 1 216 ? 19.467 15.238 3.113 1.00 88.62 216 ASP A O 1
ATOM 1709 N N . GLU A 1 217 ? 17.426 15.586 2.263 1.00 89.56 217 GLU A N 1
ATOM 1710 C CA . GLU A 1 217 ? 17.842 16.631 1.314 1.00 89.56 217 GLU A CA 1
ATOM 1711 C C . GLU A 1 217 ? 18.085 17.997 1.984 1.00 89.56 217 GLU A C 1
ATOM 1713 O O . GLU A 1 217 ? 18.614 18.927 1.365 1.00 89.56 217 GLU A O 1
ATOM 1718 N N . GLY A 1 218 ? 17.717 18.132 3.256 1.00 88.62 218 GLY A N 1
ATOM 1719 C CA . GLY A 1 218 ? 17.858 19.356 4.029 1.00 88.62 218 GLY A CA 1
ATOM 1720 C C . GLY A 1 218 ? 16.837 20.446 3.674 1.00 88.62 218 GLY A C 1
ATOM 1721 O O . GLY A 1 218 ? 17.136 21.635 3.787 1.00 88.62 218 GLY A O 1
ATOM 1722 N N . TRP A 1 219 ? 15.656 20.070 3.165 1.00 88.44 219 TRP A N 1
ATOM 1723 C CA . TRP A 1 219 ? 14.596 21.016 2.781 1.00 88.44 219 TRP A CA 1
ATOM 1724 C C . TRP A 1 219 ? 13.766 21.496 3.973 1.00 88.44 219 TRP A C 1
ATOM 1726 O O . TRP A 1 219 ? 13.255 22.613 3.948 1.00 88.44 219 TRP A O 1
ATOM 1736 N N . ILE A 1 220 ? 13.591 20.640 4.983 1.00 87.06 220 ILE A N 1
ATOM 1737 C CA . ILE A 1 220 ? 12.810 20.943 6.194 1.00 87.06 220 ILE A CA 1
ATOM 1738 C C . ILE A 1 220 ? 13.729 21.486 7.285 1.00 87.06 220 ILE A C 1
ATOM 1740 O O . ILE A 1 220 ? 13.501 22.564 7.828 1.00 87.06 220 ILE A O 1
ATOM 1744 N N . TRP A 1 221 ? 14.775 20.724 7.583 1.00 86.62 221 TRP A N 1
ATOM 1745 C CA . TRP A 1 221 ? 15.838 21.095 8.503 1.00 86.62 221 TRP A CA 1
ATOM 1746 C C . TRP A 1 221 ? 17.103 21.289 7.678 1.00 86.62 221 TRP A C 1
ATOM 1748 O O . TRP A 1 221 ? 17.338 20.546 6.735 1.00 86.62 221 TRP A O 1
ATOM 1758 N N . GLY A 1 222 ? 17.910 22.293 7.991 1.00 83.94 222 GLY A N 1
ATOM 1759 C CA . GLY A 1 222 ? 19.229 22.441 7.394 1.00 83.94 222 GLY A CA 1
ATOM 1760 C C . GLY A 1 222 ? 20.125 21.243 7.716 1.00 83.94 222 GLY A C 1
ATOM 1761 O O . GLY A 1 222 ? 19.887 20.501 8.668 1.00 83.94 222 GLY A O 1
ATOM 1762 N N . LYS A 1 223 ? 21.172 21.066 6.907 1.00 84.00 223 LYS A N 1
ATOM 1763 C CA . LYS A 1 223 ? 22.186 20.027 7.128 1.00 84.00 223 LYS A CA 1
ATOM 1764 C C . LYS A 1 223 ? 22.901 20.236 8.463 1.00 84.00 223 LYS A C 1
ATOM 1766 O O . LYS A 1 223 ? 22.975 21.361 8.949 1.00 84.00 223 LYS A O 1
ATOM 1771 N N . GLU A 1 224 ? 23.458 19.159 9.002 1.00 78.25 224 GLU A N 1
ATOM 1772 C CA . GLU A 1 224 ? 24.307 19.192 10.195 1.00 78.25 224 GLU A CA 1
ATOM 1773 C C . GLU A 1 224 ? 25.439 20.227 10.015 1.00 78.25 224 GLU A C 1
ATOM 1775 O O . GLU A 1 224 ? 26.142 20.229 9.002 1.00 78.25 224 GLU A O 1
ATOM 1780 N N . GLY A 1 225 ? 25.550 21.169 10.950 1.00 78.81 225 GLY A N 1
ATOM 1781 C CA . GLY A 1 225 ? 26.377 22.378 10.896 1.00 78.81 225 GLY A CA 1
ATOM 1782 C C . GLY A 1 225 ? 25.666 23.655 10.409 1.00 78.81 225 GLY A C 1
ATOM 1783 O O . GLY A 1 225 ? 26.316 24.693 10.266 1.00 78.81 225 GLY A O 1
ATOM 1784 N N . SER A 1 226 ? 24.364 23.615 10.107 1.00 82.75 226 SER A N 1
ATOM 1785 C CA . SER A 1 226 ? 23.588 24.772 9.636 1.00 82.75 226 SER A CA 1
ATOM 1786 C C . SER A 1 226 ? 23.002 25.589 10.790 1.00 82.75 226 SER A C 1
ATOM 1788 O O . SER A 1 226 ? 22.722 25.095 11.874 1.00 82.75 226 SER A O 1
ATOM 1790 N N . ARG A 1 227 ? 22.708 26.870 10.537 1.00 80.88 227 ARG A N 1
ATOM 1791 C CA . ARG A 1 227 ? 22.025 27.745 11.507 1.00 80.88 227 ARG A CA 1
ATOM 1792 C C . ARG A 1 227 ? 20.623 27.243 11.888 1.00 80.88 227 ARG A C 1
ATOM 1794 O O . ARG A 1 227 ? 20.101 27.630 12.928 1.00 80.88 227 ARG A O 1
ATOM 1801 N N . TRP A 1 228 ? 20.002 26.433 11.032 1.00 82.81 228 TRP A N 1
ATOM 1802 C CA . TRP A 1 228 ? 18.659 25.896 11.230 1.00 82.81 228 TRP A CA 1
ATOM 1803 C C . TRP A 1 228 ? 18.719 24.372 11.216 1.00 82.81 228 TRP A C 1
ATOM 1805 O O . TRP A 1 228 ? 18.403 23.750 10.211 1.00 82.81 228 TRP A O 1
ATOM 1815 N N . GLU A 1 229 ? 19.153 23.767 12.312 1.00 85.94 229 GLU A N 1
ATOM 1816 C CA . GLU A 1 229 ? 19.150 22.313 12.491 1.00 85.94 229 GLU A CA 1
ATOM 1817 C C . GLU A 1 229 ? 17.848 21.816 13.121 1.00 85.94 229 GLU A C 1
ATOM 1819 O O . GLU A 1 229 ? 17.078 22.581 13.711 1.00 85.94 229 GLU A O 1
ATOM 1824 N N . ARG A 1 230 ? 17.605 20.507 13.001 1.00 86.69 230 ARG A N 1
ATOM 1825 C CA . ARG A 1 230 ? 16.497 19.845 13.683 1.00 86.69 230 ARG A CA 1
ATOM 1826 C C . ARG A 1 230 ? 16.688 19.957 15.200 1.00 86.69 230 ARG A C 1
ATOM 1828 O O . ARG A 1 230 ? 17.702 19.484 15.713 1.00 86.69 230 ARG A O 1
ATOM 1835 N N . PRO A 1 231 ? 15.717 20.515 15.946 1.00 88.06 231 PRO A N 1
ATOM 1836 C CA . PRO A 1 231 ? 15.808 20.550 17.397 1.00 88.06 231 PRO A CA 1
ATOM 1837 C C . PRO A 1 231 ? 15.898 19.133 17.970 1.00 88.06 231 PRO A C 1
ATOM 1839 O O . PRO A 1 231 ? 15.173 18.242 17.532 1.00 88.06 231 PRO A O 1
ATOM 1842 N N . TRP A 1 232 ? 16.725 18.932 18.997 1.00 85.31 232 TRP A N 1
ATOM 1843 C CA . TRP A 1 232 ? 16.911 17.621 19.639 1.00 85.31 232 TRP A CA 1
ATOM 1844 C C . TRP A 1 232 ? 15.609 17.036 20.221 1.00 85.31 232 TRP A C 1
ATOM 1846 O O . TRP A 1 232 ? 15.442 15.822 20.301 1.00 85.31 232 TRP A O 1
ATOM 1856 N N . TRP A 1 233 ? 14.665 17.901 20.601 1.00 85.81 233 TRP A N 1
ATOM 1857 C CA . TRP A 1 233 ? 13.340 17.524 21.092 1.00 85.81 233 TRP A CA 1
ATOM 1858 C C . TRP A 1 233 ? 12.338 17.265 19.953 1.00 85.81 233 TRP A C 1
ATOM 1860 O O . TRP A 1 233 ? 11.257 16.743 20.193 1.00 85.81 233 TRP A O 1
ATOM 1870 N N . TRP A 1 234 ? 12.651 17.584 18.698 1.00 86.19 234 TRP A N 1
ATOM 1871 C CA . TRP A 1 234 ? 11.750 17.310 17.582 1.00 86.19 234 TRP A CA 1
ATOM 1872 C C . TRP A 1 234 ? 11.915 15.866 17.102 1.00 86.19 234 TRP A C 1
ATOM 1874 O O . TRP A 1 234 ? 12.984 15.459 16.639 1.00 86.19 234 TRP A O 1
ATOM 1884 N N . GLY A 1 235 ? 10.853 15.062 17.158 1.00 82.12 235 GLY A N 1
ATOM 1885 C CA . GLY A 1 235 ? 10.874 13.730 16.559 1.00 82.12 235 GLY A CA 1
ATOM 1886 C C . GLY A 1 235 ? 9.605 12.921 16.725 1.00 82.12 235 GLY A C 1
ATOM 1887 O O . GLY A 1 235 ? 8.592 13.418 17.207 1.00 82.12 235 GLY A O 1
ATOM 1888 N N . SER A 1 236 ? 9.673 11.649 16.325 1.00 80.31 236 SER A N 1
ATOM 1889 C CA . SER A 1 236 ? 8.521 10.738 16.293 1.00 80.31 236 SER A CA 1
ATOM 1890 C C . SER A 1 236 ? 7.841 10.571 17.652 1.00 80.31 236 SER A C 1
ATOM 1892 O O . SER A 1 236 ? 6.652 10.277 17.710 1.00 80.31 236 SER A O 1
ATOM 1894 N N . TRP A 1 237 ? 8.565 10.805 18.748 1.00 83.44 237 TRP A N 1
ATOM 1895 C CA . TRP A 1 237 ? 8.005 10.780 20.095 1.00 83.44 237 TRP A CA 1
ATOM 1896 C C . TRP A 1 237 ? 6.947 11.870 20.325 1.00 83.44 237 TRP A C 1
ATOM 1898 O O . TRP A 1 237 ? 6.036 11.645 21.111 1.00 83.44 237 TRP A O 1
ATOM 1908 N N . LEU A 1 238 ? 7.004 13.000 19.605 1.00 86.19 238 LEU A N 1
ATOM 1909 C CA . LEU A 1 238 ? 6.035 14.100 19.701 1.00 86.19 238 LEU A CA 1
ATOM 1910 C C . LEU A 1 238 ? 4.699 13.776 19.008 1.00 86.19 238 LEU A C 1
ATOM 1912 O O . LEU A 1 238 ? 3.666 14.360 19.333 1.00 86.19 238 LEU A O 1
ATOM 1916 N N . LEU A 1 239 ? 4.684 12.787 18.108 1.00 84.69 239 LEU A N 1
ATOM 1917 C CA . LEU A 1 239 ? 3.443 12.285 17.515 1.00 84.69 239 LEU A CA 1
ATOM 1918 C C . LEU A 1 239 ? 2.571 11.583 18.557 1.00 84.69 239 LEU A C 1
ATOM 1920 O O . LEU A 1 239 ? 1.348 11.655 18.475 1.00 84.69 239 LEU A O 1
ATOM 1924 N N . TYR A 1 240 ? 3.174 10.930 19.551 1.00 87.88 240 TYR A N 1
ATOM 1925 C CA . TYR A 1 240 ? 2.424 10.234 20.592 1.00 87.88 240 TYR A CA 1
ATOM 1926 C C . TYR A 1 240 ? 1.536 11.174 21.431 1.00 87.88 240 TYR A C 1
ATOM 1928 O O . TYR A 1 240 ? 0.325 10.972 21.429 1.00 87.88 240 TYR A O 1
ATOM 1936 N N . PRO A 1 241 ? 2.044 12.237 22.088 1.00 91.69 241 PRO A N 1
ATOM 1937 C CA . PRO A 1 241 ? 1.190 13.147 22.848 1.00 91.69 241 PRO A CA 1
ATOM 1938 C C . PRO A 1 241 ? 0.175 13.873 21.957 1.00 91.69 241 PRO A C 1
ATOM 1940 O O . PRO A 1 241 ? -0.959 14.072 22.382 1.00 91.69 241 PRO A O 1
ATOM 1943 N N . LEU A 1 242 ? 0.533 14.208 20.712 1.00 90.75 242 LEU A N 1
ATOM 1944 C CA . LEU A 1 242 ? -0.388 14.855 19.774 1.00 90.75 242 LEU A CA 1
ATOM 1945 C C . LEU A 1 242 ? -1.558 13.934 19.394 1.00 90.75 242 LEU A C 1
ATOM 1947 O O . LEU A 1 242 ? -2.714 14.348 19.439 1.00 90.75 242 LEU A O 1
ATOM 1951 N N . THR A 1 243 ? -1.272 12.674 19.065 1.00 90.31 243 THR A N 1
ATOM 1952 C CA . THR A 1 243 ? -2.305 11.681 18.733 1.00 90.31 243 THR A CA 1
ATOM 1953 C C . THR A 1 243 ? -3.144 11.306 19.952 1.00 90.31 243 THR A C 1
ATOM 1955 O O . THR A 1 243 ? -4.363 11.231 19.835 1.00 90.31 243 THR A O 1
ATOM 1958 N N . CYS A 1 244 ? -2.536 11.156 21.132 1.00 90.19 244 CYS A N 1
ATOM 1959 C CA . CYS A 1 244 ? -3.253 10.953 22.391 1.00 90.19 244 CYS A CA 1
ATOM 1960 C C . CYS A 1 244 ? -4.163 12.139 22.734 1.00 90.19 244 CYS A C 1
ATOM 1962 O O . CYS A 1 244 ? -5.290 11.925 23.170 1.00 90.19 244 CYS A O 1
ATOM 1964 N N . GLY A 1 245 ? -3.716 13.375 22.492 1.00 92.50 245 GLY A N 1
ATOM 1965 C CA . GLY A 1 245 ? -4.527 14.578 22.676 1.00 92.50 245 GLY A CA 1
ATOM 1966 C C . GLY A 1 245 ? -5.729 14.620 21.733 1.00 92.50 245 GLY A C 1
ATOM 1967 O O . GLY A 1 245 ? -6.846 14.861 22.179 1.00 92.50 245 GLY A O 1
ATOM 1968 N N . GLN A 1 246 ? -5.536 14.302 20.448 1.00 92.12 246 GLN A N 1
ATOM 1969 C CA . GLN A 1 246 ? -6.644 14.180 19.491 1.00 92.12 246 GLN A CA 1
ATOM 1970 C C . GLN A 1 246 ? -7.614 13.057 19.865 1.00 92.12 246 GLN A C 1
ATOM 1972 O O . GLN A 1 246 ? -8.826 13.211 19.732 1.00 92.12 246 GLN A O 1
ATOM 1977 N N . LEU A 1 247 ? -7.090 11.934 20.353 1.00 91.25 247 LEU A N 1
ATOM 1978 C CA . LEU A 1 247 ? -7.885 10.791 20.780 1.00 91.25 247 LEU A CA 1
ATOM 1979 C C . LEU A 1 247 ? -8.714 11.125 22.025 1.00 91.25 247 LEU A C 1
ATOM 1981 O O . LEU A 1 247 ? -9.894 10.794 22.067 1.00 91.25 247 LEU A O 1
ATOM 1985 N N . LEU A 1 248 ? -8.131 11.831 22.998 1.00 89.69 248 LEU A N 1
ATOM 1986 C CA . LEU A 1 248 ? -8.839 12.337 24.174 1.00 89.69 248 LEU A CA 1
ATOM 1987 C C . LEU A 1 248 ? -9.890 13.384 23.787 1.00 89.69 248 LEU A C 1
ATOM 1989 O O . LEU A 1 248 ? -11.013 13.327 24.272 1.00 89.69 248 LEU A O 1
ATOM 1993 N N . HIS A 1 249 ? -9.561 14.299 22.875 1.00 91.31 249 HIS A N 1
ATOM 1994 C CA . HIS A 1 249 ? -10.520 15.273 22.362 1.00 91.31 249 HIS A CA 1
ATOM 1995 C C . HIS A 1 249 ? -11.716 14.580 21.700 1.00 91.31 249 HIS A C 1
ATOM 1997 O O . HIS A 1 249 ? -12.857 14.908 22.005 1.00 91.31 249 HIS A O 1
ATOM 2003 N N . ALA A 1 250 ? -11.476 13.590 20.835 1.00 92.12 250 ALA A N 1
ATOM 2004 C CA . ALA A 1 250 ? -12.546 12.809 20.221 1.00 92.12 250 ALA A CA 1
ATOM 2005 C C . ALA A 1 250 ? -13.345 12.008 21.261 1.00 92.12 250 ALA A C 1
ATOM 2007 O O . ALA A 1 250 ? -14.557 11.900 21.153 1.00 92.12 250 ALA A O 1
ATOM 2008 N N . PHE A 1 251 ? -12.690 11.472 22.292 1.00 89.75 251 PHE A N 1
ATOM 2009 C CA . PHE A 1 251 ? -13.364 10.754 23.372 1.00 89.75 251 PHE A CA 1
ATOM 2010 C C . PHE A 1 251 ? -14.335 11.641 24.163 1.00 89.75 251 PHE A C 1
ATOM 2012 O O . PHE A 1 251 ? -15.430 11.189 24.485 1.00 89.75 251 PHE A O 1
ATOM 2019 N N . VAL A 1 252 ? -13.932 12.879 24.466 1.00 89.62 252 VAL A N 1
ATOM 2020 C CA . VAL A 1 252 ? -14.708 13.814 25.294 1.00 89.62 252 VAL A CA 1
ATOM 2021 C C . VAL A 1 252 ? -15.747 14.573 24.468 1.00 89.62 252 VAL A C 1
ATOM 2023 O O . VAL A 1 252 ? -16.912 14.606 24.839 1.00 89.62 252 VAL A O 1
ATOM 2026 N N . PHE A 1 253 ? -15.358 15.177 23.343 1.00 89.44 253 PHE A N 1
ATOM 2027 C CA . PHE A 1 253 ? -16.232 16.085 22.591 1.00 89.44 253 PHE A CA 1
ATOM 2028 C C . PHE A 1 253 ? -17.017 15.409 21.460 1.00 89.44 253 PHE A C 1
ATOM 2030 O O . PHE A 1 253 ? -18.150 15.810 21.205 1.00 89.44 253 PHE A O 1
ATOM 2037 N N . ASP A 1 254 ? -16.443 14.391 20.807 1.00 89.56 254 ASP A N 1
ATOM 2038 C CA . ASP A 1 254 ? -16.967 13.791 19.570 1.00 89.56 254 ASP A CA 1
ATOM 2039 C C . ASP A 1 254 ? -17.026 12.255 19.661 1.00 89.56 254 ASP A C 1
ATOM 2041 O O . ASP A 1 254 ? -16.393 11.528 18.883 1.00 89.56 254 ASP A O 1
ATOM 2045 N N . ARG A 1 255 ? -17.799 11.741 20.627 1.00 83.56 255 ARG A N 1
ATOM 2046 C CA . ARG A 1 255 ? -17.868 10.305 20.959 1.00 83.56 255 ARG A CA 1
ATOM 2047 C C . ARG A 1 255 ? -18.262 9.411 19.776 1.00 83.56 255 ARG A C 1
ATOM 2049 O O . ARG A 1 255 ? -17.808 8.270 19.702 1.00 83.56 255 ARG A O 1
ATOM 2056 N N . ASP A 1 256 ? -19.023 9.935 18.817 1.00 84.94 256 ASP A N 1
ATOM 2057 C CA . ASP A 1 256 ? -19.415 9.223 17.590 1.00 84.94 256 ASP A CA 1
ATOM 2058 C C . ASP A 1 256 ? -18.223 8.871 16.684 1.00 84.94 256 ASP A C 1
ATOM 2060 O O . ASP A 1 256 ? -18.258 7.885 15.944 1.00 84.94 256 ASP A O 1
ATOM 2064 N N . CYS A 1 257 ? -17.142 9.651 16.757 1.00 85.06 257 CYS A N 1
ATOM 2065 C CA . CYS A 1 257 ? -15.908 9.415 16.011 1.00 85.06 257 CYS A CA 1
ATOM 2066 C C . CYS A 1 257 ? -14.943 8.471 16.748 1.00 85.06 257 CYS A C 1
ATOM 2068 O O . CYS A 1 257 ? -13.933 8.047 16.178 1.00 85.06 257 CYS A O 1
ATOM 2070 N N . PHE A 1 258 ? -15.224 8.140 18.012 1.00 88.00 258 PHE A N 1
ATOM 2071 C CA . PHE A 1 258 ? -14.315 7.391 18.866 1.00 88.00 258 PHE A CA 1
ATOM 2072 C C . PHE A 1 258 ? -14.485 5.866 18.719 1.00 88.00 258 PHE A C 1
ATOM 2074 O O . PHE A 1 258 ? -15.609 5.356 18.727 1.00 88.00 258 PHE A O 1
ATOM 2081 N N . PRO A 1 259 ? -13.396 5.073 18.635 1.00 86.75 259 PRO A N 1
ATOM 2082 C CA . PRO A 1 259 ? -13.511 3.620 18.532 1.00 86.75 259 PRO A CA 1
ATOM 2083 C C . PRO A 1 259 ? -14.118 3.000 19.802 1.00 86.75 259 PRO A C 1
ATOM 2085 O O . PRO A 1 259 ? -13.477 2.944 20.852 1.00 86.75 259 PRO A O 1
ATOM 2088 N N . THR A 1 260 ? -15.327 2.444 19.695 1.00 85.31 260 THR A N 1
ATOM 2089 C CA . THR A 1 260 ? -16.076 1.868 20.832 1.00 85.31 260 THR A CA 1
ATOM 2090 C C . THR A 1 260 ? -15.315 0.768 21.572 1.00 85.31 260 THR A C 1
ATOM 2092 O O . THR A 1 260 ? -15.332 0.723 22.799 1.00 85.31 260 THR A O 1
ATOM 2095 N N . THR A 1 261 ? -14.585 -0.091 20.855 1.00 87.44 261 THR A N 1
ATOM 2096 C CA . THR A 1 261 ? -13.754 -1.143 21.464 1.00 87.44 261 THR A CA 1
ATOM 2097 C C . THR A 1 261 ? -12.661 -0.561 22.357 1.00 87.44 261 THR A C 1
ATOM 2099 O O . THR A 1 261 ? -12.401 -1.085 23.438 1.00 87.44 261 THR A O 1
ATOM 2102 N N . T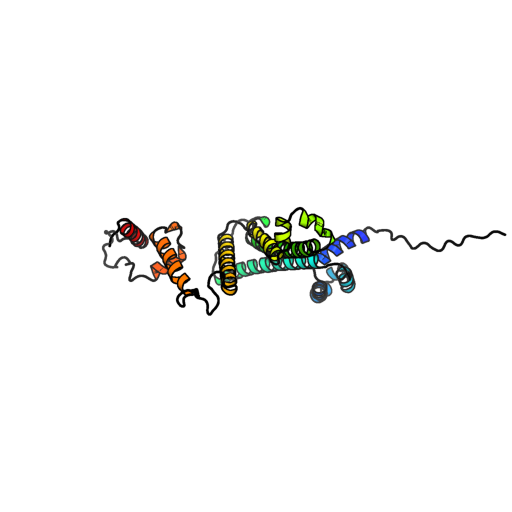YR A 1 262 ? -12.030 0.525 21.910 1.00 88.19 262 TYR A N 1
ATOM 2103 C CA . TYR A 1 262 ? -10.977 1.191 22.664 1.00 88.19 262 TYR A CA 1
ATOM 2104 C C . TYR A 1 262 ? -11.556 1.974 23.848 1.00 88.19 262 TYR A C 1
ATOM 2106 O O . TYR A 1 262 ? -10.988 1.940 24.934 1.00 88.19 262 TYR A O 1
ATOM 2114 N N . GLY A 1 263 ? -12.740 2.574 23.685 1.00 88.12 263 GLY A N 1
ATOM 2115 C CA . GLY A 1 263 ? -13.463 3.242 24.776 1.00 88.12 263 GLY A CA 1
ATOM 2116 C C . GLY A 1 263 ? -13.833 2.280 25.879 1.00 88.12 263 GLY A C 1
ATOM 2117 O O . GLY A 1 263 ? -13.439 2.477 27.020 1.00 88.12 263 GLY A O 1
ATOM 2118 N N . ASN A 1 264 ? -14.474 1.170 25.528 1.00 87.88 264 ASN A N 1
ATOM 2119 C CA . ASN A 1 264 ? -14.805 0.123 26.488 1.00 87.88 264 ASN A CA 1
ATOM 2120 C C . ASN A 1 264 ? -13.555 -0.437 27.180 1.00 87.88 264 ASN A C 1
ATOM 2122 O O . ASN A 1 264 ? -13.608 -0.764 28.362 1.00 87.88 264 ASN A O 1
ATOM 2126 N N . PHE A 1 265 ? -12.431 -0.541 26.465 1.00 90.12 265 PHE A N 1
ATOM 2127 C CA . PHE A 1 265 ? -11.162 -0.958 27.051 1.00 90.12 265 PHE A CA 1
ATOM 2128 C C . PHE A 1 265 ? -10.637 0.054 28.077 1.00 90.12 265 PHE A C 1
ATOM 2130 O O . PHE A 1 265 ? -10.305 -0.356 29.186 1.00 90.12 265 PHE A O 1
ATOM 2137 N N . ILE A 1 266 ? -10.587 1.350 27.750 1.00 88.81 266 ILE A N 1
ATOM 2138 C CA . ILE A 1 266 ? -10.134 2.389 28.688 1.00 88.81 266 ILE A CA 1
ATOM 2139 C C . ILE A 1 266 ? -11.054 2.432 29.905 1.00 88.81 266 ILE A C 1
ATOM 2141 O O . ILE A 1 266 ? -10.585 2.259 31.024 1.00 88.81 266 ILE A O 1
ATOM 2145 N N . LEU A 1 267 ? -12.361 2.568 29.670 1.00 87.00 267 LEU A N 1
ATOM 2146 C CA . LEU A 1 267 ? -13.386 2.695 30.706 1.00 87.00 267 LEU A CA 1
ATOM 2147 C C . LEU A 1 267 ? -13.386 1.510 31.680 1.00 87.00 267 LEU A C 1
ATOM 2149 O O . LEU A 1 267 ? -13.583 1.685 32.878 1.00 87.00 267 LEU A O 1
ATOM 2153 N N . LYS A 1 268 ? -13.133 0.294 31.181 1.00 87.19 268 LYS A N 1
ATOM 2154 C CA . LYS A 1 268 ? -13.030 -0.914 32.010 1.00 87.19 268 LYS A CA 1
ATOM 2155 C C . LYS A 1 268 ? -11.754 -0.949 32.858 1.00 87.19 268 LYS A C 1
ATOM 2157 O O . LYS A 1 268 ? -11.758 -1.556 33.923 1.00 87.19 268 LYS A O 1
ATOM 2162 N N . ASN A 1 269 ? -10.666 -0.348 32.378 1.00 89.62 269 ASN A N 1
ATOM 2163 C CA . ASN A 1 269 ? -9.373 -0.315 33.066 1.00 89.62 269 ASN A CA 1
ATOM 2164 C C . ASN A 1 269 ? -9.153 0.970 33.885 1.00 89.62 269 ASN A C 1
ATOM 2166 O O . ASN A 1 269 ? -8.084 1.131 34.467 1.00 89.62 269 ASN A O 1
ATOM 2170 N N . SER A 1 270 ? -10.141 1.868 33.964 1.00 88.31 270 SER A N 1
ATOM 2171 C CA . SER A 1 270 ? -10.065 3.126 34.717 1.00 88.31 270 SER A CA 1
ATOM 2172 C C . SER A 1 270 ? -11.094 3.225 35.862 1.00 88.31 270 SER A C 1
ATOM 2174 O O . SER A 1 270 ? -11.808 4.230 35.935 1.00 88.31 270 SER A O 1
ATOM 2176 N N . PRO A 1 271 ? -11.198 2.226 36.765 1.00 83.56 271 PRO A N 1
ATOM 2177 C CA . PRO A 1 271 ? -12.194 2.237 37.842 1.00 83.56 271 PRO A CA 1
ATOM 2178 C C . PRO A 1 271 ? -11.956 3.350 38.876 1.00 83.56 271 PRO A C 1
ATOM 2180 O O . PRO A 1 271 ? -12.900 3.797 39.517 1.00 83.56 271 PRO A O 1
ATOM 2183 N N . GLU A 1 272 ? -10.712 3.822 39.012 1.00 84.31 272 GLU A N 1
ATOM 2184 C CA . GLU A 1 272 ? -10.343 4.901 39.943 1.00 84.31 272 GLU A CA 1
ATOM 2185 C C . GLU A 1 272 ? -10.876 6.271 39.501 1.00 84.31 272 GLU A C 1
ATOM 2187 O O . GLU A 1 272 ? -11.270 7.095 40.322 1.00 84.31 272 GLU A O 1
ATOM 2192 N N . TYR A 1 273 ? -10.908 6.517 38.189 1.00 82.06 273 TYR A N 1
ATOM 2193 C CA . TYR A 1 273 ? -11.364 7.789 37.623 1.00 82.06 273 TYR A CA 1
ATOM 2194 C C . TYR A 1 273 ? -12.858 7.781 37.316 1.00 82.06 273 TYR A C 1
ATOM 2196 O O . TYR A 1 273 ? -13.503 8.825 37.344 1.00 82.06 273 TYR A O 1
ATOM 2204 N N . ILE A 1 274 ? -13.413 6.606 37.013 1.00 84.06 274 ILE A N 1
ATOM 2205 C CA . ILE A 1 274 ? -14.822 6.455 36.678 1.00 84.06 274 ILE A CA 1
ATOM 2206 C C . ILE A 1 274 ? -15.452 5.503 37.673 1.00 84.06 274 ILE A C 1
ATOM 2208 O O . ILE A 1 274 ? -15.383 4.281 37.541 1.00 84.06 274 ILE A O 1
ATOM 2212 N N . GLN A 1 275 ? -16.090 6.102 38.672 1.00 82.94 275 GLN A N 1
ATOM 2213 C CA . GLN A 1 275 ? -16.672 5.348 39.762 1.00 82.94 275 GLN A CA 1
ATOM 2214 C C . GLN A 1 275 ? -17.875 4.536 39.286 1.00 82.94 275 GLN A C 1
ATOM 2216 O O . GLN A 1 275 ? -18.892 5.058 38.816 1.00 82.94 275 GLN A O 1
ATOM 2221 N N . HIS A 1 276 ? -17.755 3.220 39.435 1.00 82.75 276 HIS A N 1
ATOM 2222 C CA . HIS A 1 276 ? -18.886 2.319 39.300 1.00 82.75 276 HIS A CA 1
ATOM 2223 C C . HIS A 1 276 ? -19.865 2.523 40.453 1.00 82.75 276 HIS A C 1
ATOM 2225 O O . HIS A 1 276 ? -19.485 2.946 41.543 1.00 82.75 276 HIS A O 1
ATOM 2231 N N . ARG A 1 277 ? -21.131 2.171 40.213 1.00 84.38 277 ARG A N 1
ATOM 2232 C CA . ARG A 1 277 ? -22.171 2.230 41.239 1.00 84.38 277 ARG A CA 1
ATOM 2233 C C . ARG A 1 277 ? -21.717 1.450 42.487 1.00 84.38 277 ARG A C 1
ATOM 2235 O O . ARG A 1 277 ? -21.465 0.245 42.369 1.00 84.38 277 ARG A O 1
ATOM 2242 N N . PRO A 1 278 ? -21.635 2.093 43.665 1.00 87.56 278 PRO A N 1
ATOM 2243 C CA . PRO A 1 278 ? -21.293 1.409 44.906 1.00 87.56 278 PRO A CA 1
ATOM 2244 C C . PRO A 1 278 ? -22.326 0.329 45.248 1.00 87.56 278 PRO A C 1
ATOM 2246 O O . PRO A 1 278 ? -23.514 0.488 44.963 1.00 87.56 278 PRO A O 1
ATOM 2249 N N . ARG A 1 279 ? -21.887 -0.764 45.885 1.00 85.00 279 ARG A N 1
ATOM 2250 C CA . ARG A 1 279 ? -22.771 -1.891 46.252 1.00 85.00 279 ARG A CA 1
ATOM 2251 C C . ARG A 1 279 ? -23.848 -1.494 47.263 1.00 85.00 279 ARG A C 1
ATOM 2253 O O . ARG A 1 279 ? -24.953 -2.016 47.194 1.00 85.00 279 ARG A O 1
ATOM 2260 N N . ASP A 1 280 ? -23.529 -0.539 48.131 1.00 89.06 280 ASP A N 1
ATOM 2261 C CA . ASP A 1 280 ? -24.402 -0.086 49.218 1.00 89.06 280 ASP A CA 1
ATOM 2262 C C . ASP A 1 280 ? -25.313 1.084 48.803 1.00 89.06 280 ASP A C 1
ATOM 2264 O O . ASP A 1 280 ? -26.071 1.613 49.615 1.00 89.06 280 ASP A O 1
ATOM 2268 N N . TYR A 1 281 ? -25.248 1.517 47.538 1.00 87.56 281 TYR A N 1
ATOM 2269 C CA . TYR A 1 281 ? -26.036 2.648 47.058 1.00 87.56 281 TYR A CA 1
ATOM 2270 C C . TYR A 1 281 ? -27.499 2.237 46.809 1.00 87.56 281 TYR A C 1
ATOM 2272 O O . TYR A 1 281 ? -27.732 1.277 46.063 1.00 87.56 281 TYR A O 1
ATOM 2280 N N . PRO A 1 282 ? -28.497 2.963 47.356 1.00 90.94 282 PRO A N 1
ATOM 2281 C CA . PRO A 1 282 ? -29.911 2.628 47.199 1.00 90.94 282 PRO A CA 1
ATOM 2282 C C . PRO A 1 282 ? -30.303 2.425 45.734 1.00 90.94 282 PRO A C 1
ATOM 2284 O O . PRO A 1 282 ? -29.945 3.225 44.867 1.00 90.94 282 PRO A O 1
ATOM 2287 N N . SER A 1 283 ? -31.064 1.366 45.441 1.00 83.94 283 SER A N 1
ATOM 2288 C CA . SER A 1 283 ? -31.535 1.059 44.080 1.00 83.94 283 SER A CA 1
ATOM 2289 C C . SER A 1 283 ? -32.493 2.119 43.522 1.00 83.94 283 SER A C 1
ATOM 2291 O O . SER A 1 283 ? -32.592 2.272 42.307 1.00 83.94 283 SER A O 1
ATOM 2293 N N . THR A 1 284 ? -33.152 2.869 44.408 1.00 89.81 284 THR A N 1
ATOM 2294 C CA . THR A 1 284 ? -34.120 3.929 44.100 1.00 89.81 284 THR A CA 1
ATOM 2295 C C . THR A 1 284 ? -33.486 5.217 43.579 1.00 89.81 284 THR A C 1
ATOM 2297 O O . THR A 1 284 ? -34.170 5.996 42.922 1.00 89.81 284 THR A O 1
ATOM 2300 N N . LEU A 1 285 ? -32.197 5.448 43.847 1.00 87.25 285 LEU A N 1
ATOM 2301 C CA . LEU A 1 285 ? -31.477 6.634 43.390 1.00 87.25 285 LEU A CA 1
ATOM 2302 C C . LEU A 1 285 ? -30.710 6.342 42.093 1.00 87.25 285 LEU A C 1
ATOM 2304 O O . LEU A 1 285 ? -30.145 5.257 41.904 1.00 87.25 285 LEU A O 1
ATOM 2308 N N . SER A 1 286 ? -30.690 7.320 41.190 1.00 86.00 286 SER A N 1
ATOM 2309 C CA . SER A 1 286 ? -29.942 7.254 39.935 1.00 86.00 286 SER A CA 1
ATOM 2310 C C . SER A 1 286 ? -28.450 7.458 40.189 1.00 86.00 286 SER A C 1
ATOM 2312 O O . SER A 1 286 ? -28.054 8.431 40.824 1.00 86.00 286 SER A O 1
ATOM 2314 N N . TRP A 1 287 ? -27.626 6.560 39.655 1.00 87.44 287 TRP A N 1
ATOM 2315 C CA . TRP A 1 287 ? -26.175 6.727 39.583 1.00 87.44 287 TRP A CA 1
ATOM 2316 C C . TRP A 1 287 ? -25.796 7.037 38.131 1.00 87.44 287 TRP A C 1
ATOM 2318 O O . TRP A 1 287 ? -26.339 6.360 37.250 1.00 87.44 287 TRP A O 1
ATOM 2328 N N . PRO A 1 288 ? -24.904 8.008 37.863 1.00 88.69 288 PRO A N 1
ATOM 2329 C CA . PRO A 1 288 ? -24.560 8.383 36.498 1.00 88.69 288 PRO A CA 1
ATOM 2330 C C . PRO A 1 288 ? -23.919 7.211 35.756 1.00 88.69 288 PRO A C 1
ATOM 2332 O O . PRO A 1 288 ? -23.100 6.463 36.305 1.00 88.69 288 PRO A O 1
ATOM 2335 N N . SER A 1 289 ? -24.293 7.037 34.492 1.00 86.38 289 SER A N 1
ATOM 2336 C CA . SER A 1 289 ? -23.647 6.032 33.654 1.00 86.38 289 SER A CA 1
ATOM 2337 C C . SER A 1 289 ? -22.211 6.446 33.320 1.00 86.38 289 SER A C 1
ATOM 2339 O O . SER A 1 289 ? -21.866 7.624 33.273 1.00 86.38 289 SER A O 1
ATOM 2341 N N . THR A 1 290 ? -21.345 5.470 33.044 1.00 83.88 290 THR A N 1
ATOM 2342 C CA . THR A 1 290 ? -19.953 5.720 32.631 1.00 83.88 290 THR A CA 1
ATOM 2343 C C . THR A 1 290 ? -19.858 6.691 31.449 1.00 83.88 290 THR A C 1
ATOM 2345 O O . THR A 1 290 ? -18.932 7.491 31.391 1.00 83.88 290 THR A O 1
ATOM 2348 N N . ASN A 1 291 ? -20.826 6.645 30.530 1.00 83.88 291 ASN A N 1
ATOM 2349 C CA . ASN A 1 291 ? -20.882 7.551 29.386 1.00 83.88 291 ASN A CA 1
ATOM 2350 C C . ASN A 1 291 ? -21.351 8.955 29.788 1.00 83.88 291 ASN A C 1
ATOM 2352 O O . ASN A 1 291 ? -20.753 9.923 29.344 1.00 83.88 291 ASN A O 1
ATOM 2356 N N . GLU A 1 292 ? -22.354 9.068 30.665 1.00 88.12 292 GLU A N 1
ATOM 2357 C CA . GLU A 1 292 ? -22.808 10.364 31.193 1.00 88.12 292 GLU A CA 1
ATOM 2358 C C . GLU A 1 292 ? -21.691 11.102 31.933 1.00 88.12 292 GLU A C 1
ATOM 2360 O O . GLU A 1 292 ? -21.568 12.312 31.805 1.00 88.12 292 GLU A O 1
ATOM 2365 N N . ILE A 1 293 ? -20.834 10.386 32.667 1.00 87.19 293 ILE A N 1
ATOM 2366 C CA . ILE A 1 293 ? -19.672 10.988 33.342 1.00 87.19 293 ILE A CA 1
ATOM 2367 C C . ILE A 1 293 ? -18.721 11.641 32.325 1.00 87.19 293 ILE A C 1
ATOM 2369 O O . ILE A 1 293 ? -18.215 12.734 32.570 1.00 87.19 293 ILE A O 1
ATOM 2373 N N . VAL A 1 294 ? -18.489 10.993 31.179 1.00 86.56 294 VAL A N 1
ATOM 2374 C CA . VAL A 1 294 ? -17.640 11.531 30.102 1.00 86.56 294 VAL A CA 1
ATOM 2375 C C . VAL A 1 294 ? -18.329 12.692 29.386 1.00 86.56 294 VAL A C 1
ATOM 2377 O O . VAL A 1 294 ? -17.688 13.703 29.113 1.00 86.56 294 VAL A O 1
ATOM 2380 N N . ASP A 1 295 ? -19.632 12.584 29.128 1.00 88.00 295 ASP A N 1
ATOM 2381 C CA . ASP A 1 295 ? -20.406 13.644 28.478 1.00 88.00 295 ASP A CA 1
ATOM 2382 C C . ASP A 1 295 ? -20.453 14.910 29.374 1.00 88.00 295 ASP A C 1
ATOM 2384 O O . ASP A 1 295 ? -20.255 16.026 28.889 1.00 88.00 295 ASP A O 1
ATOM 2388 N N . ASN A 1 296 ? -20.565 14.747 30.700 1.00 88.38 296 ASN A N 1
ATOM 2389 C CA . ASN A 1 296 ? -20.471 15.843 31.673 1.00 88.38 296 ASN A CA 1
ATOM 2390 C C . ASN A 1 296 ? -19.095 16.529 31.663 1.00 88.38 296 ASN A C 1
ATOM 2392 O O . ASN A 1 296 ? -19.014 17.739 31.861 1.00 88.38 296 ASN A O 1
ATOM 2396 N N . LEU A 1 297 ? -18.004 15.796 31.405 1.00 87.88 297 LEU A N 1
ATOM 2397 C CA . LEU A 1 297 ? -16.668 16.391 31.273 1.00 87.88 297 LEU A CA 1
ATOM 2398 C C . LEU A 1 297 ? -16.611 17.363 30.084 1.00 87.88 297 LEU A C 1
ATOM 2400 O O . LEU A 1 297 ? -16.006 18.433 30.176 1.00 87.88 297 LEU A O 1
ATOM 2404 N N . ALA A 1 298 ? -17.277 17.017 28.981 1.00 88.94 298 ALA A N 1
ATOM 2405 C CA . ALA A 1 298 ? -17.399 17.896 27.825 1.00 88.94 298 ALA A CA 1
ATOM 2406 C C . ALA A 1 298 ? -18.242 19.139 28.143 1.00 88.94 298 ALA A C 1
ATOM 2408 O O . ALA A 1 298 ? -17.905 20.240 27.703 1.00 88.94 298 ALA A O 1
ATOM 2409 N N . GLU A 1 299 ? -19.316 18.987 28.922 1.00 90.50 299 GLU A N 1
ATOM 2410 C CA . GLU A 1 299 ? -20.131 20.114 29.389 1.00 90.50 299 GLU A CA 1
ATOM 2411 C C . GLU A 1 299 ? -19.352 21.042 30.321 1.00 90.50 299 GLU A C 1
ATOM 2413 O O . GLU A 1 299 ? -19.362 22.253 30.108 1.00 90.50 299 GLU A O 1
ATOM 2418 N N . MET A 1 300 ? -18.604 20.501 31.285 1.00 91.00 300 MET A N 1
ATOM 2419 C CA . MET A 1 300 ? -17.736 21.288 32.166 1.00 91.00 300 MET A CA 1
ATOM 2420 C C . MET A 1 300 ? -16.724 22.115 31.367 1.00 91.00 300 MET A C 1
ATOM 2422 O O . MET A 1 300 ? -16.567 23.310 31.619 1.00 91.00 300 MET A O 1
ATOM 2426 N N . ALA A 1 301 ? -16.096 21.510 30.353 1.00 89.69 301 ALA A N 1
ATOM 2427 C CA . ALA A 1 301 ? -15.175 22.216 29.467 1.00 89.69 301 ALA A CA 1
ATOM 2428 C C . ALA A 1 301 ? -15.875 23.326 28.660 1.00 89.69 301 ALA A C 1
ATOM 2430 O O . ALA A 1 301 ? -15.340 24.425 28.536 1.00 89.69 301 ALA A O 1
ATOM 2431 N N . ARG A 1 302 ? -17.092 23.084 28.148 1.00 90.00 302 ARG A N 1
ATOM 2432 C CA . ARG A 1 302 ? -17.896 24.103 27.436 1.00 90.00 302 ARG A CA 1
ATOM 2433 C C . ARG A 1 302 ? -18.330 25.253 28.341 1.00 90.00 302 ARG A C 1
ATOM 2435 O O . ARG A 1 302 ? -18.434 26.386 27.878 1.00 90.00 302 ARG A O 1
ATOM 2442 N N . LEU A 1 303 ? -18.573 24.969 29.617 1.00 94.31 303 LEU A N 1
ATOM 2443 C CA . LEU A 1 303 ? -18.905 25.962 30.635 1.00 94.31 303 LEU A CA 1
ATOM 2444 C C . LEU A 1 303 ? -17.674 26.746 31.126 1.00 94.31 303 LEU A C 1
ATOM 2446 O O . LEU A 1 303 ? -17.825 27.616 31.980 1.00 94.31 303 LEU A O 1
ATOM 2450 N N . ASN A 1 304 ? -16.479 26.476 30.577 1.00 89.62 304 ASN A N 1
ATOM 2451 C CA . ASN A 1 304 ? -15.196 27.022 31.031 1.00 89.62 304 ASN A CA 1
ATOM 2452 C C . ASN A 1 304 ? -14.992 26.837 32.543 1.00 89.62 304 ASN A C 1
ATOM 2454 O O . ASN A 1 304 ? -14.486 27.732 33.223 1.00 89.62 304 ASN A O 1
ATOM 2458 N N . TYR A 1 305 ? -15.435 25.693 33.071 1.00 85.19 305 TYR A N 1
ATOM 2459 C CA . TYR A 1 305 ? -15.208 25.354 34.467 1.00 85.19 305 TYR A CA 1
ATOM 2460 C C . TYR A 1 305 ? -13.691 25.175 34.697 1.00 85.19 305 TYR A C 1
ATOM 2462 O O . TYR A 1 305 ? -13.053 24.519 33.869 1.00 85.19 305 TYR A O 1
ATOM 2470 N N . PRO A 1 306 ? -13.109 25.793 35.744 1.00 71.88 306 PRO A N 1
ATOM 2471 C CA . PRO A 1 306 ? -11.671 25.752 36.013 1.00 71.88 306 PRO A CA 1
ATOM 2472 C C . PRO A 1 306 ? -11.169 24.363 36.419 1.00 71.88 306 PRO A C 1
ATOM 2474 O O . PRO A 1 306 ? -11.950 23.581 37.009 1.00 71.88 306 PRO A O 1
#